Protein AF-A0A914FVU3-F1 (afdb_monomer_lite)

pLDDT: mean 94.35, std 4.33, range [63.62, 98.31]

Sequence (210 aa):
MPYANARVFIDNIYPTEESRQIIKDSYGHIIELIMVSMESMIDQISWMSEYSKKGAYSKIQNMIQNIAYPDWILDNKNITNYYAKLNGNFGDGSNYPTMLKYLNNFNAILSLNKLGRKNGIDRTEWNRAPSAVNAYYQQEMNSITIPAPMLRHPFFDPEWPLSINFGAIGAIGAHEITHAFDSLGTQWNGFGKLDTWFDEESQKSFNNMT

Foldseek 3Di:
DQLLVLLVVCCVQQVDPVSVCLLQVLVVVLLVVLLVVVLVVLVPDPQADPLLNVQLNLLSVLAAEAGAHDPLSNDPVSVCVLCVQLDDDPDPPDDPVRSVVSVVVSVVVVVVVQVVDPVDDDLNDDPDRLPDCAWAADLQSSYTHDRNNCCDPPQHDSPDDVVSNCVGVVVVSSVRNCCCVPPVNSQGTNRNDRDCSGDPSSVVSVVVVD

Secondary structure (DSSP, 8-state):
-HHHHHHHHHHHHS-SHHHHHHHHHHHHHHHHHHHHHHHHHHHH-SSS-HHHHHHHHHHHHT-EEEEES-GGGGSHHHHHHHTTT--S--STT--HHHHHHHHHHHHHHHHHHHHT-SS---TT--SS-TT-S--EEEGGGTEEEEEGGGSSTTT--TTS-HHHHIIIIIHHHHHHHHTTSSTTGGGB-TTS-B---S-HHHHHHHHTT-

Structure (mmCIF, N/CA/C/O backbone):
data_AF-A0A914FVU3-F1
#
_entry.id   AF-A0A914FVU3-F1
#
loop_
_atom_site.group_PDB
_atom_site.id
_atom_site.type_symbol
_atom_site.label_atom_id
_atom_site.label_alt_id
_atom_site.label_comp_id
_atom_site.label_asym_id
_atom_site.label_entity_id
_atom_site.label_seq_id
_atom_site.pdbx_PDB_ins_code
_atom_site.Cartn_x
_atom_site.Cartn_y
_atom_site.Cartn_z
_atom_site.occupancy
_atom_site.B_iso_or_equiv
_atom_site.auth_seq_id
_atom_site.auth_comp_id
_atom_site.auth_asym_id
_atom_site.auth_atom_id
_atom_site.pdbx_PDB_model_num
ATOM 1 N N . MET A 1 1 ? 16.474 3.216 -10.941 1.00 88.00 1 MET A N 1
ATOM 2 C CA . MET A 1 1 ? 15.279 3.486 -11.775 1.00 88.00 1 MET A CA 1
ATOM 3 C C . MET A 1 1 ? 14.198 2.450 -11.455 1.00 88.00 1 MET A C 1
ATOM 5 O O . MET A 1 1 ? 14.073 1.470 -12.180 1.00 88.00 1 MET A O 1
ATOM 9 N N . PRO A 1 2 ? 13.473 2.605 -10.334 1.00 91.19 2 PRO A N 1
ATOM 10 C CA . PRO A 1 2 ? 12.595 1.550 -9.817 1.00 91.19 2 PRO A CA 1
ATOM 11 C C . PRO A 1 2 ? 11.417 1.221 -10.747 1.00 91.19 2 PRO A C 1
ATOM 13 O O . PRO A 1 2 ? 11.171 0.050 -11.004 1.00 91.19 2 PRO A O 1
ATOM 16 N N . TYR A 1 3 ? 10.746 2.227 -11.315 1.00 94.00 3 TYR A N 1
ATOM 17 C CA . TYR A 1 3 ? 9.604 2.015 -12.212 1.00 94.00 3 TYR A CA 1
ATOM 18 C C . TYR A 1 3 ? 9.996 1.428 -13.574 1.00 94.00 3 TYR A C 1
ATOM 20 O O . TYR A 1 3 ? 9.279 0.578 -14.085 1.00 94.00 3 TYR A O 1
ATOM 28 N N . ALA A 1 4 ? 11.153 1.803 -14.135 1.00 93.25 4 ALA A N 1
ATOM 29 C CA . ALA A 1 4 ? 11.663 1.179 -15.362 1.00 93.25 4 ALA A CA 1
ATOM 30 C C . ALA A 1 4 ? 11.982 -0.312 -15.164 1.00 93.25 4 ALA A C 1
ATOM 32 O O . ALA A 1 4 ? 11.609 -1.140 -15.988 1.00 93.25 4 ALA A O 1
ATOM 33 N N . ASN A 1 5 ? 12.629 -0.663 -14.047 1.00 93.00 5 ASN A N 1
ATOM 34 C CA . ASN A 1 5 ? 12.885 -2.061 -13.695 1.00 93.00 5 ASN A CA 1
ATOM 35 C C . ASN A 1 5 ? 11.570 -2.827 -13.473 1.00 93.00 5 ASN A C 1
ATOM 37 O O . ASN A 1 5 ? 11.398 -3.909 -14.028 1.00 93.00 5 ASN A O 1
ATOM 41 N N . ALA A 1 6 ? 10.631 -2.232 -12.730 1.00 94.12 6 ALA A N 1
ATOM 42 C CA . ALA A 1 6 ? 9.313 -2.813 -12.527 1.00 94.12 6 ALA A CA 1
ATOM 43 C C . ALA A 1 6 ? 8.595 -3.057 -13.856 1.00 94.12 6 ALA A C 1
ATOM 45 O O . ALA A 1 6 ? 8.082 -4.146 -14.052 1.00 94.12 6 ALA A O 1
ATOM 46 N N . ARG A 1 7 ? 8.619 -2.108 -14.800 1.00 94.94 7 ARG A N 1
ATOM 47 C CA . ARG A 1 7 ? 8.000 -2.287 -16.118 1.00 94.94 7 ARG A CA 1
ATOM 48 C C . ARG A 1 7 ? 8.528 -3.528 -16.843 1.00 94.94 7 ARG A C 1
ATOM 50 O O . ARG A 1 7 ? 7.730 -4.348 -17.276 1.00 94.94 7 ARG A O 1
ATOM 57 N N . VAL A 1 8 ? 9.849 -3.696 -16.912 1.00 95.06 8 VAL A N 1
ATOM 58 C CA . VAL A 1 8 ? 10.465 -4.885 -17.532 1.00 95.06 8 VAL A CA 1
ATOM 59 C C . VAL A 1 8 ? 10.037 -6.168 -16.818 1.00 95.06 8 VAL A C 1
ATOM 61 O O . VAL A 1 8 ? 9.726 -7.164 -17.465 1.00 95.06 8 VAL A O 1
ATOM 64 N N . PHE A 1 9 ? 9.998 -6.144 -15.485 1.00 93.81 9 PHE A N 1
ATOM 65 C CA . PHE A 1 9 ? 9.554 -7.281 -14.688 1.00 93.81 9 PHE A CA 1
ATOM 66 C C . PHE A 1 9 ? 8.083 -7.632 -14.958 1.00 93.81 9 PHE A C 1
ATOM 68 O O . PHE A 1 9 ? 7.785 -8.788 -15.235 1.00 93.81 9 PHE A O 1
ATOM 75 N N . ILE A 1 10 ? 7.182 -6.645 -14.943 1.00 93.94 10 ILE A N 1
ATOM 76 C CA . ILE A 1 10 ? 5.749 -6.826 -15.210 1.00 93.94 10 ILE A CA 1
ATOM 77 C C . ILE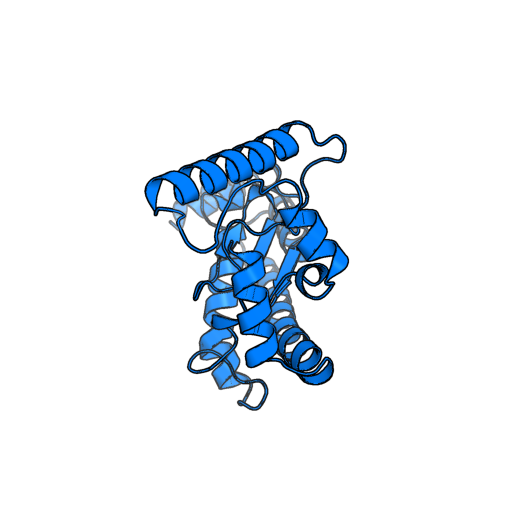 A 1 10 ? 5.501 -7.345 -16.622 1.00 93.94 10 ILE A C 1
ATOM 79 O O . ILE A 1 10 ? 4.738 -8.289 -16.776 1.00 93.94 10 ILE A O 1
ATOM 83 N N . ASP A 1 11 ? 6.165 -6.794 -17.639 1.00 94.44 11 ASP A N 1
ATOM 84 C CA . ASP A 1 11 ? 6.036 -7.289 -19.015 1.00 94.44 11 ASP A CA 1
ATOM 85 C C . ASP A 1 11 ? 6.471 -8.760 -19.142 1.00 94.44 11 ASP A C 1
ATOM 87 O O . ASP A 1 11 ? 5.952 -9.481 -19.989 1.00 94.44 11 ASP A O 1
ATOM 91 N N . ASN A 1 12 ? 7.402 -9.220 -18.299 1.00 93.88 12 ASN A N 1
ATOM 92 C CA . ASN A 1 12 ? 7.840 -10.612 -18.290 1.00 93.88 12 ASN A CA 1
ATOM 93 C C . ASN A 1 12 ? 6.841 -11.553 -17.601 1.00 93.88 12 ASN A C 1
ATOM 95 O O . ASN A 1 12 ? 6.598 -12.641 -18.116 1.00 93.88 12 ASN A O 1
ATOM 99 N N . ILE A 1 13 ? 6.288 -11.160 -16.449 1.00 91.75 13 ILE A N 1
ATOM 100 C CA . ILE A 1 13 ? 5.427 -12.046 -15.648 1.00 91.75 13 ILE A CA 1
ATOM 101 C C . ILE A 1 13 ? 3.936 -11.930 -15.992 1.00 91.75 13 ILE A C 1
ATOM 103 O O . ILE A 1 13 ? 3.205 -12.902 -15.834 1.00 91.75 13 ILE A O 1
ATOM 107 N N . TYR A 1 14 ? 3.502 -10.774 -16.498 1.00 92.75 14 TYR A N 1
ATOM 108 C CA . TYR A 1 14 ? 2.134 -10.482 -16.935 1.00 92.75 14 TYR A CA 1
ATOM 109 C C . TYR A 1 14 ? 2.170 -9.866 -18.349 1.00 92.75 14 TYR A C 1
ATOM 111 O O . TYR A 1 14 ? 1.987 -8.652 -18.524 1.00 92.75 14 TYR A O 1
ATOM 119 N N . PRO A 1 15 ? 2.475 -10.676 -19.382 1.00 93.88 15 PRO A N 1
ATOM 120 C CA . PRO A 1 15 ? 2.740 -10.179 -20.732 1.00 93.88 15 PRO A CA 1
ATOM 121 C C . PRO A 1 15 ? 1.488 -9.684 -21.467 1.00 93.88 15 PRO A C 1
ATOM 123 O O . PRO A 1 15 ? 1.607 -8.897 -22.405 1.00 93.88 15 PRO A O 1
ATOM 126 N N . THR A 1 16 ? 0.293 -10.130 -21.069 1.00 96.12 16 THR A N 1
ATOM 127 C CA . THR A 1 16 ? -0.976 -9.773 -21.722 1.00 96.12 16 THR A CA 1
ATOM 128 C C . THR A 1 16 ? -1.847 -8.920 -20.816 1.00 96.12 16 THR A C 1
ATOM 130 O O . THR A 1 16 ? -1.793 -9.053 -19.594 1.00 96.12 16 THR A O 1
ATOM 133 N N . GLU A 1 17 ? -2.707 -8.092 -21.409 1.00 95.38 17 GLU A N 1
ATOM 134 C CA . GLU A 1 17 ? -3.697 -7.319 -20.650 1.00 95.38 17 GLU A CA 1
ATOM 135 C C . GLU A 1 17 ? -4.619 -8.217 -19.816 1.00 95.38 17 GLU A C 1
ATOM 137 O O . GLU A 1 17 ? -4.932 -7.909 -18.675 1.00 95.38 17 GLU A O 1
ATOM 142 N N . GLU A 1 18 ? -4.964 -9.393 -20.338 1.00 96.94 18 GLU A N 1
ATOM 143 C CA . GLU A 1 18 ? -5.737 -10.394 -19.607 1.00 96.94 18 GLU A CA 1
ATOM 144 C C . GLU A 1 18 ? -5.009 -10.882 -18.345 1.00 96.94 18 GLU A C 1
ATOM 146 O O . GLU A 1 18 ? -5.579 -10.846 -17.259 1.00 96.94 18 GLU A O 1
ATOM 151 N N . SER A 1 19 ? -3.727 -11.262 -18.443 1.00 95.12 19 SER A N 1
ATOM 152 C CA . SER A 1 19 ? -2.948 -11.709 -17.273 1.00 95.12 19 SER A CA 1
ATOM 153 C C . SER A 1 19 ? -2.810 -10.620 -16.202 1.00 95.12 19 SER A C 1
ATOM 155 O O . SER A 1 19 ? -2.817 -10.903 -15.003 1.00 95.12 19 SER A O 1
ATOM 157 N N . ARG A 1 20 ? -2.733 -9.361 -16.643 1.00 95.88 20 ARG A N 1
ATOM 158 C CA . ARG A 1 20 ? -2.671 -8.159 -15.804 1.00 95.88 20 ARG A CA 1
ATOM 159 C C . ARG A 1 20 ? -3.987 -7.895 -15.084 1.00 95.88 20 ARG A C 1
ATOM 161 O O . ARG A 1 20 ? -3.980 -7.559 -13.902 1.00 95.88 20 ARG A O 1
ATOM 168 N N . GLN A 1 21 ? -5.101 -8.067 -15.784 1.00 96.69 21 GLN A N 1
ATOM 169 C CA . GLN A 1 21 ? -6.430 -7.917 -15.212 1.00 96.69 21 GLN A CA 1
ATOM 170 C C . GLN A 1 21 ? -6.716 -9.038 -14.205 1.00 96.69 21 GLN A C 1
ATOM 172 O O . GLN A 1 21 ? -7.075 -8.755 -13.066 1.00 96.69 21 GLN A O 1
ATOM 177 N N . ILE A 1 22 ? -6.439 -10.296 -14.572 1.00 96.88 22 ILE A N 1
ATOM 178 C CA . ILE A 1 22 ? -6.634 -11.466 -13.701 1.00 96.88 22 ILE A CA 1
ATOM 179 C C . ILE A 1 22 ? -5.896 -11.290 -12.376 1.00 96.88 22 ILE A C 1
ATOM 181 O O . ILE A 1 22 ? -6.495 -11.500 -11.323 1.00 96.88 22 ILE A O 1
ATOM 185 N N . ILE A 1 23 ? -4.617 -10.896 -12.394 1.00 96.44 23 ILE A N 1
ATOM 186 C CA . ILE A 1 23 ? -3.853 -10.774 -11.147 1.00 96.44 23 ILE A CA 1
ATOM 187 C C . ILE A 1 23 ? -4.398 -9.660 -10.244 1.00 96.44 23 ILE A C 1
ATOM 189 O O . ILE A 1 23 ? -4.484 -9.845 -9.027 1.00 96.44 23 ILE A O 1
ATOM 193 N N . LYS A 1 24 ? -4.796 -8.522 -10.828 1.00 97.00 24 LYS A N 1
ATOM 194 C CA . LYS A 1 24 ? -5.356 -7.394 -10.078 1.00 97.00 24 LYS A CA 1
ATOM 195 C C . LYS A 1 24 ? -6.717 -7.734 -9.484 1.00 97.00 24 LYS A C 1
ATOM 197 O O . LYS A 1 24 ? -6.909 -7.508 -8.293 1.00 97.00 24 LYS A O 1
ATOM 202 N N . ASP A 1 25 ? -7.607 -8.331 -10.268 1.00 97.62 25 ASP A N 1
ATOM 203 C CA . ASP A 1 25 ? -8.963 -8.670 -9.828 1.00 97.62 25 ASP A CA 1
ATOM 204 C C . ASP A 1 25 ? -8.960 -9.800 -8.804 1.00 97.62 25 ASP A C 1
ATOM 206 O O . ASP A 1 25 ? -9.632 -9.712 -7.778 1.00 97.62 25 ASP A O 1
ATOM 210 N N . SER A 1 26 ? -8.157 -10.842 -9.036 1.00 97.19 26 SER A N 1
ATOM 211 C CA . SER A 1 26 ? -8.109 -12.005 -8.145 1.00 97.19 26 SER A CA 1
ATOM 212 C C . SER A 1 26 ? -7.624 -11.618 -6.750 1.00 97.19 26 SER A C 1
ATOM 214 O O . SER A 1 26 ? -8.199 -12.046 -5.749 1.00 97.19 26 SER A O 1
ATOM 216 N N . TYR A 1 27 ? -6.585 -10.780 -6.661 1.00 97.62 27 TYR A N 1
ATOM 217 C CA . TYR A 1 27 ? -6.119 -10.292 -5.367 1.00 97.62 27 TYR A CA 1
ATOM 218 C C . TYR A 1 27 ? -7.001 -9.170 -4.801 1.00 97.62 27 TYR A C 1
ATOM 220 O O . TYR A 1 27 ? -7.231 -9.126 -3.592 1.00 97.62 27 TYR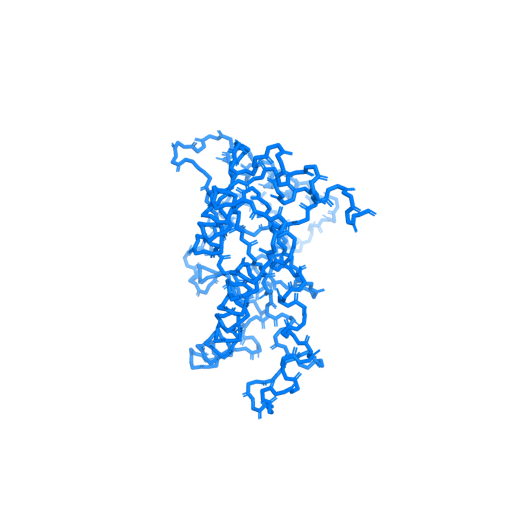 A O 1
ATOM 228 N N . GLY A 1 28 ? -7.539 -8.297 -5.656 1.00 97.69 28 GLY A N 1
ATOM 229 C CA . GLY A 1 28 ? -8.482 -7.251 -5.256 1.00 97.69 28 GLY A CA 1
ATOM 230 C C . GLY A 1 28 ? -9.709 -7.822 -4.556 1.00 97.69 28 GLY A C 1
ATOM 231 O O . GLY A 1 28 ? -10.089 -7.334 -3.495 1.00 97.69 28 GLY A O 1
ATOM 232 N N . HIS A 1 29 ? -10.244 -8.932 -5.063 1.00 97.50 29 HIS A N 1
ATOM 233 C CA . HIS A 1 29 ? -11.350 -9.637 -4.425 1.00 97.50 29 HIS A CA 1
ATOM 234 C C . HIS A 1 29 ? -10.998 -10.151 -3.017 1.00 97.50 29 HIS A C 1
ATOM 236 O O . HIS A 1 29 ? -11.801 -10.042 -2.093 1.00 97.50 29 HIS A O 1
ATOM 242 N N . ILE A 1 30 ? -9.783 -10.672 -2.813 1.00 98.12 30 ILE A N 1
ATOM 243 C CA . ILE A 1 30 ? -9.324 -11.113 -1.484 1.00 98.12 30 ILE A CA 1
ATOM 244 C C . ILE A 1 30 ? -9.249 -9.928 -0.517 1.00 98.12 30 ILE A C 1
ATOM 246 O O . ILE A 1 30 ? -9.719 -10.037 0.615 1.00 98.12 30 ILE A O 1
ATOM 250 N N . ILE A 1 31 ? -8.678 -8.800 -0.948 1.00 97.69 31 ILE A N 1
ATOM 251 C CA . ILE A 1 31 ? -8.587 -7.589 -0.122 1.00 97.69 31 ILE A CA 1
ATOM 252 C C . ILE A 1 31 ? -9.972 -7.058 0.243 1.00 97.69 31 ILE A C 1
ATOM 254 O O . ILE A 1 31 ? -10.197 -6.723 1.404 1.00 97.69 31 ILE A O 1
ATOM 258 N N . GLU A 1 32 ? -10.906 -7.026 -0.704 1.00 97.12 32 GLU A N 1
ATOM 259 C CA . GLU A 1 32 ? -12.290 -6.619 -0.455 1.00 97.12 32 GLU A CA 1
ATOM 260 C C . GLU A 1 32 ? -12.940 -7.485 0.634 1.00 97.12 32 GLU A C 1
ATOM 262 O O . GLU A 1 32 ? -13.492 -6.958 1.600 1.00 97.12 32 GLU A O 1
ATOM 267 N N . LEU A 1 33 ? -12.799 -8.811 0.546 1.00 98.00 33 LEU A N 1
ATOM 268 C CA . LEU A 1 33 ? -13.325 -9.730 1.558 1.00 98.00 33 LEU A CA 1
ATOM 269 C C . LEU A 1 33 ? -12.679 -9.522 2.938 1.00 98.00 33 LEU A C 1
ATOM 271 O O . LEU A 1 33 ? -13.371 -9.600 3.955 1.00 98.00 33 LEU A O 1
ATOM 275 N N . ILE A 1 34 ? -11.377 -9.224 2.995 1.00 98.19 34 ILE A N 1
ATOM 276 C CA . ILE A 1 34 ? -10.689 -8.899 4.255 1.00 98.19 34 ILE A CA 1
ATOM 277 C C . ILE A 1 34 ? -11.224 -7.589 4.840 1.00 98.19 34 ILE A C 1
ATOM 279 O O . ILE A 1 34 ? -11.475 -7.525 6.042 1.00 98.19 34 ILE A O 1
ATOM 283 N N . MET A 1 35 ? -11.431 -6.559 4.016 1.00 97.69 35 MET A N 1
ATOM 284 C CA . MET A 1 35 ? -11.992 -5.280 4.459 1.00 97.69 35 MET A CA 1
ATOM 285 C C . MET A 1 35 ? -13.405 -5.455 5.025 1.00 97.69 35 MET A C 1
ATOM 287 O O . MET A 1 35 ? -13.667 -4.988 6.131 1.00 97.69 35 MET A O 1
ATOM 291 N N . VAL A 1 36 ? -14.274 -6.206 4.341 1.00 97.81 36 VAL A N 1
ATOM 292 C CA . VAL A 1 36 ? -15.622 -6.542 4.836 1.00 97.81 36 VAL A CA 1
ATOM 293 C C . VAL A 1 36 ? -15.554 -7.310 6.160 1.00 97.81 36 VAL A C 1
ATOM 295 O O . VAL A 1 36 ? -16.301 -7.021 7.096 1.00 97.81 36 VAL A O 1
ATOM 298 N N . SER A 1 37 ? -14.632 -8.271 6.282 1.00 97.19 37 SER A N 1
ATOM 299 C CA . SER A 1 37 ? -14.430 -8.997 7.539 1.00 97.19 37 SER A CA 1
ATOM 300 C C . SER A 1 37 ? -13.965 -8.070 8.666 1.00 97.19 37 SER A C 1
ATOM 302 O O . SER A 1 37 ? -14.419 -8.221 9.798 1.00 97.19 37 SER A O 1
ATOM 304 N N . MET A 1 38 ? -13.082 -7.112 8.376 1.00 97.25 38 MET A N 1
ATOM 305 C CA . MET A 1 38 ? -12.597 -6.134 9.351 1.00 97.25 38 MET A CA 1
ATOM 306 C C . MET A 1 38 ? -13.729 -5.223 9.839 1.00 97.25 38 MET A C 1
ATOM 308 O O . MET A 1 38 ? -13.852 -4.999 11.041 1.00 97.25 38 MET A O 1
ATOM 312 N N . GLU A 1 39 ? -14.596 -4.753 8.938 1.00 97.50 39 GLU A N 1
ATOM 313 C CA . GLU A 1 39 ? -15.799 -3.992 9.304 1.00 97.50 39 GLU A CA 1
ATOM 314 C C . GLU A 1 39 ? -16.710 -4.803 10.239 1.00 97.50 39 GLU A C 1
ATOM 316 O O . GLU A 1 39 ? -17.102 -4.313 11.298 1.00 97.50 39 GLU A O 1
ATOM 321 N N . SER A 1 40 ? -16.952 -6.080 9.925 1.00 97.75 40 SER A N 1
ATOM 322 C CA . SER A 1 40 ? -17.753 -6.967 10.781 1.00 97.75 40 SER A CA 1
ATOM 323 C C . SER A 1 40 ? -17.115 -7.226 12.153 1.00 97.75 40 SER A C 1
ATOM 325 O O . SER A 1 40 ? -17.818 -7.404 13.150 1.00 97.75 40 SER A O 1
ATOM 327 N N . MET A 1 41 ? -15.782 -7.241 12.241 1.00 96.81 41 MET A N 1
ATOM 328 C CA . MET A 1 41 ? -15.077 -7.330 13.522 1.00 96.81 41 MET A CA 1
ATOM 329 C C . MET A 1 41 ? -15.223 -6.037 14.336 1.00 96.81 41 MET A C 1
ATOM 331 O O . MET A 1 41 ? -15.410 -6.104 15.552 1.00 96.81 41 MET A O 1
ATOM 335 N N . ILE A 1 42 ? -15.192 -4.872 13.681 1.00 97.31 42 ILE A N 1
ATOM 336 C CA . ILE A 1 42 ? -15.406 -3.565 14.323 1.00 97.31 42 ILE A CA 1
ATOM 337 C C . ILE A 1 42 ? -16.827 -3.449 14.897 1.00 97.31 42 ILE A C 1
ATOM 339 O O . ILE A 1 42 ? -17.004 -2.887 15.982 1.00 97.31 42 ILE A O 1
ATOM 343 N N . ASP A 1 43 ? -17.832 -4.035 14.243 1.00 96.88 43 ASP A N 1
ATOM 344 C CA . ASP A 1 43 ? -19.192 -4.096 14.797 1.00 96.88 43 ASP A CA 1
ATOM 345 C C . ASP A 1 43 ? -19.208 -4.792 16.170 1.00 96.88 43 ASP A C 1
ATOM 347 O O . ASP A 1 43 ? -19.864 -4.329 17.107 1.00 96.88 43 ASP A O 1
ATOM 351 N N . GLN A 1 44 ? -18.447 -5.882 16.305 1.00 96.69 44 GLN A N 1
ATOM 352 C CA . GLN A 1 44 ? -18.505 -6.806 17.443 1.00 96.69 44 GLN A CA 1
ATOM 353 C C . GLN A 1 44 ? -17.664 -6.384 18.652 1.00 96.69 44 GLN A C 1
ATOM 355 O O . GLN A 1 44 ? -17.924 -6.838 19.769 1.00 96.69 44 GLN A O 1
ATOM 360 N N . ILE A 1 45 ? -16.655 -5.530 18.471 1.00 95.38 45 ILE A N 1
ATOM 361 C CA . ILE A 1 45 ? -15.826 -5.069 19.588 1.00 95.38 45 ILE A CA 1
ATOM 362 C C . ILE A 1 45 ? -16.608 -4.116 20.501 1.00 95.38 45 ILE A C 1
ATOM 364 O O . ILE A 1 45 ? -17.266 -3.173 20.059 1.00 95.38 45 ILE A O 1
ATOM 368 N N . SER A 1 46 ? -16.521 -4.362 21.806 1.00 95.69 46 SER A N 1
ATOM 369 C CA . SER A 1 46 ? -17.236 -3.603 22.840 1.00 95.69 46 SER A CA 1
ATOM 370 C C . SER A 1 46 ? -16.442 -2.429 23.408 1.00 95.69 46 SER A C 1
ATOM 372 O O . SER A 1 46 ? -16.989 -1.623 24.152 1.00 95.69 46 SER A O 1
ATOM 374 N N . TRP A 1 47 ? -15.148 -2.349 23.096 1.00 96.19 47 TRP A N 1
ATOM 375 C CA . TRP A 1 47 ? -14.220 -1.406 23.717 1.00 96.19 47 TRP A CA 1
ATOM 376 C C . TRP A 1 47 ? -14.071 -0.083 22.951 1.00 96.19 47 TRP A C 1
ATOM 378 O O . TRP A 1 47 ? -13.499 0.863 23.491 1.00 96.19 47 TRP A O 1
ATOM 388 N N . MET A 1 48 ? -14.578 -0.014 21.714 1.00 97.25 48 MET A N 1
ATOM 389 C CA . MET A 1 48 ? -14.650 1.214 20.917 1.00 97.25 48 MET A CA 1
ATOM 390 C C . MET A 1 48 ? -16.025 1.860 21.042 1.00 97.25 48 MET A C 1
ATOM 392 O O . MET A 1 48 ? -17.046 1.181 20.907 1.00 97.25 48 MET A O 1
ATOM 396 N N . SER A 1 49 ? -16.047 3.180 21.207 1.00 97.69 49 SER A N 1
ATOM 397 C CA . SER A 1 49 ? -17.278 3.963 21.130 1.00 97.69 49 SER A CA 1
ATOM 398 C C . SER A 1 49 ? -17.860 3.970 19.709 1.00 97.69 49 SER A C 1
ATOM 400 O O . SER A 1 49 ? -17.152 3.776 18.717 1.00 97.69 49 SER A O 1
ATOM 402 N N . GLU A 1 50 ? -19.146 4.299 19.585 1.00 97.50 50 GLU A N 1
ATOM 403 C CA . GLU A 1 50 ? -19.802 4.495 18.283 1.00 97.50 50 GLU A CA 1
ATOM 404 C C . GLU A 1 50 ? -19.148 5.603 17.439 1.00 97.50 50 GLU A C 1
ATOM 406 O O . GLU A 1 50 ? -19.169 5.554 16.208 1.00 97.50 50 GLU A O 1
ATOM 411 N N . TYR A 1 51 ? -18.551 6.610 18.083 1.00 97.38 51 TYR A N 1
ATOM 412 C CA . TYR A 1 51 ? -17.807 7.663 17.394 1.00 97.38 51 TYR A CA 1
ATOM 413 C C . TYR A 1 51 ? -16.535 7.101 16.747 1.00 97.38 51 TYR A C 1
ATOM 415 O O . TYR A 1 51 ? -16.334 7.249 15.539 1.00 97.38 51 TYR A O 1
ATOM 423 N N . SER A 1 52 ? -15.728 6.378 17.523 1.00 98.12 52 SER A N 1
ATOM 424 C CA . SER A 1 52 ? -14.490 5.759 17.049 1.00 98.12 52 SER A CA 1
ATOM 425 C C . SER A 1 52 ? -14.750 4.678 15.994 1.00 98.12 52 SER A C 1
ATOM 427 O O . SER A 1 52 ? -13.995 4.578 15.023 1.00 98.12 52 SER A O 1
ATOM 429 N N . LYS A 1 53 ? -15.847 3.910 16.110 1.00 98.31 53 LYS A N 1
ATOM 430 C CA . LYS A 1 53 ? -16.267 2.934 15.085 1.00 98.31 53 LYS A CA 1
ATOM 431 C C . LYS A 1 53 ? -16.565 3.605 13.743 1.00 98.31 53 LYS A C 1
ATOM 433 O O . LYS A 1 53 ? -16.065 3.155 12.717 1.00 98.31 53 LYS A O 1
ATOM 438 N N . LYS A 1 54 ? -17.283 4.738 13.731 1.00 97.75 54 LYS A N 1
ATOM 439 C CA . LYS A 1 54 ? -17.511 5.533 12.502 1.00 97.75 54 LYS A CA 1
ATOM 440 C C . LYS A 1 54 ? -16.209 5.986 11.848 1.00 97.75 54 LYS A C 1
ATOM 442 O O . LYS A 1 54 ? -16.090 5.934 10.623 1.00 97.75 54 LYS A O 1
ATOM 447 N N . GLY A 1 55 ? -15.232 6.409 12.649 1.00 97.81 55 GLY A N 1
ATOM 448 C CA . GLY A 1 55 ? -13.900 6.746 12.150 1.00 97.81 55 GLY A CA 1
ATOM 449 C C . GLY A 1 55 ? -13.180 5.540 11.537 1.00 97.81 55 GLY A C 1
ATOM 450 O O . GLY A 1 55 ? -12.583 5.667 10.468 1.00 97.81 55 GLY A O 1
ATOM 451 N N . ALA A 1 56 ? -13.313 4.358 12.144 1.00 98.12 56 ALA A N 1
ATOM 452 C CA . ALA A 1 56 ? -12.745 3.124 11.612 1.00 98.12 56 ALA A CA 1
ATOM 453 C C . ALA A 1 56 ? -13.387 2.683 10.285 1.00 98.12 56 ALA A C 1
ATOM 455 O O . ALA A 1 56 ? -12.646 2.377 9.350 1.00 98.12 56 ALA A O 1
ATOM 456 N N . TYR A 1 57 ? -14.718 2.751 10.141 1.00 98.25 57 TYR A N 1
ATOM 457 C CA . TYR A 1 57 ? -15.385 2.511 8.848 1.00 98.25 57 TYR A CA 1
ATOM 458 C C . TYR A 1 57 ? -14.905 3.490 7.784 1.00 98.25 57 TYR A C 1
ATOM 460 O O . TYR A 1 57 ? -14.503 3.082 6.699 1.00 98.25 57 TYR A O 1
ATOM 468 N N . SER A 1 58 ? -14.862 4.787 8.113 1.00 98.06 58 SER A N 1
ATOM 469 C CA . SER A 1 58 ? -14.337 5.805 7.199 1.00 98.06 58 SER A CA 1
ATOM 470 C C . SER A 1 58 ? -12.914 5.470 6.751 1.00 98.06 58 SER A C 1
ATOM 472 O O . SER A 1 58 ? -12.568 5.651 5.584 1.00 98.06 58 SER A O 1
ATOM 474 N N . LYS A 1 59 ? -12.088 4.927 7.648 1.00 97.62 59 LYS A N 1
ATOM 475 C CA . LYS A 1 59 ? -10.728 4.512 7.322 1.00 97.62 59 LYS A CA 1
ATOM 476 C C . LYS A 1 59 ? -10.666 3.329 6.365 1.00 97.62 59 LYS A C 1
ATOM 478 O O . LYS A 1 59 ? -9.929 3.418 5.386 1.00 97.62 59 LYS A O 1
ATOM 483 N N . ILE A 1 60 ? -11.456 2.284 6.598 1.00 98.06 60 ILE A N 1
ATOM 484 C CA . ILE A 1 60 ? -11.522 1.109 5.716 1.00 98.06 60 ILE A CA 1
ATOM 485 C C . ILE A 1 60 ? -12.051 1.507 4.336 1.00 98.06 60 ILE A C 1
ATOM 487 O O . ILE A 1 60 ? -11.398 1.255 3.328 1.00 98.06 60 ILE A O 1
ATOM 491 N N . GLN A 1 61 ? -13.173 2.224 4.294 1.00 97.31 61 GLN A N 1
ATOM 492 C CA . GLN A 1 61 ? -13.860 2.600 3.054 1.00 97.31 61 GLN A CA 1
ATOM 493 C C . GLN A 1 61 ? -13.053 3.559 2.178 1.00 97.31 61 GLN A C 1
ATOM 495 O O . GLN A 1 61 ? -13.174 3.537 0.956 1.00 97.31 61 GLN A O 1
ATOM 500 N N . ASN A 1 62 ? -12.225 4.411 2.787 1.00 97.44 62 ASN A N 1
ATOM 501 C CA . ASN A 1 62 ? -11.364 5.334 2.052 1.00 97.44 62 ASN A CA 1
ATOM 502 C C . ASN A 1 62 ? -9.962 4.769 1.791 1.00 97.44 62 ASN A C 1
ATOM 504 O O . ASN A 1 62 ? -9.117 5.517 1.289 1.00 97.44 62 ASN A O 1
ATOM 508 N N . MET A 1 63 ? -9.674 3.512 2.142 1.00 98.06 63 MET A N 1
ATOM 509 C CA . MET A 1 63 ? -8.342 2.937 1.965 1.00 98.06 63 MET A CA 1
ATOM 510 C C . MET A 1 63 ? -8.017 2.752 0.479 1.00 98.06 63 MET A C 1
ATOM 512 O O . MET A 1 63 ? -8.738 2.081 -0.257 1.00 98.06 63 MET A O 1
ATOM 516 N N . ILE A 1 64 ? -6.901 3.330 0.030 1.00 97.31 64 ILE A N 1
ATOM 517 C CA . ILE A 1 64 ? -6.411 3.141 -1.339 1.00 97.31 64 ILE A CA 1
ATOM 518 C C . ILE A 1 64 ? -5.757 1.765 -1.457 1.00 97.31 64 ILE A C 1
ATOM 520 O O . ILE A 1 64 ? -4.910 1.401 -0.642 1.00 97.31 64 ILE A O 1
ATOM 524 N N . GLN A 1 65 ? -6.124 1.023 -2.499 1.00 96.25 65 GLN A N 1
ATOM 525 C CA . GLN A 1 65 ? -5.592 -0.306 -2.778 1.00 96.25 65 GLN A CA 1
ATOM 526 C C . GLN A 1 65 ? -4.631 -0.245 -3.967 1.00 96.25 65 GLN A C 1
ATOM 528 O O . GLN A 1 65 ? -5.037 -0.103 -5.119 1.00 96.25 65 GLN A O 1
ATOM 533 N N . ASN A 1 66 ? -3.336 -0.356 -3.689 1.00 96.44 66 ASN A N 1
ATOM 534 C CA . ASN A 1 66 ? -2.286 -0.380 -4.697 1.00 96.44 66 ASN A CA 1
ATOM 535 C C . ASN A 1 66 ? -1.886 -1.834 -4.985 1.00 96.44 66 ASN A C 1
ATOM 537 O O . ASN A 1 66 ? -1.052 -2.414 -4.286 1.00 96.44 66 ASN A O 1
ATOM 541 N N . ILE A 1 67 ? -2.479 -2.430 -6.019 1.00 96.25 67 ILE A N 1
ATOM 542 C CA . ILE A 1 67 ? -2.314 -3.856 -6.334 1.00 96.25 67 ILE A CA 1
ATOM 543 C C . ILE A 1 67 ? -1.385 -4.044 -7.533 1.00 96.25 67 ILE A C 1
ATOM 545 O O . ILE A 1 67 ? -1.581 -3.452 -8.596 1.00 96.25 67 ILE A O 1
ATOM 549 N N . ALA A 1 68 ? -0.395 -4.918 -7.364 1.00 95.56 68 ALA A N 1
ATOM 550 C CA . ALA A 1 68 ? 0.614 -5.339 -8.329 1.00 95.56 68 ALA A CA 1
ATOM 551 C C . ALA A 1 68 ? 1.582 -4.227 -8.779 1.00 95.56 68 ALA A C 1
ATOM 553 O O . ALA A 1 68 ? 2.789 -4.312 -8.545 1.00 95.56 68 ALA A O 1
ATOM 554 N N . TYR A 1 69 ? 1.080 -3.185 -9.436 1.00 95.38 69 TYR A N 1
ATOM 555 C CA . TYR A 1 69 ? 1.865 -2.079 -9.980 1.00 95.38 69 TYR A CA 1
ATOM 556 C C . TYR A 1 69 ? 0.955 -0.900 -10.367 1.00 95.38 69 TYR A C 1
ATOM 558 O O . TYR A 1 69 ? -0.220 -1.099 -10.696 1.00 95.38 69 TYR A O 1
ATOM 566 N N . PRO A 1 70 ? 1.493 0.333 -10.390 1.00 95.19 70 PRO A N 1
ATOM 567 C CA . PRO A 1 70 ? 0.739 1.496 -10.842 1.00 95.19 70 PRO A CA 1
ATOM 568 C C . PRO A 1 70 ? 0.587 1.503 -12.371 1.00 95.19 70 PRO A C 1
ATOM 570 O O . PRO A 1 70 ? 1.574 1.370 -13.091 1.00 95.19 70 PRO A O 1
ATOM 573 N N . ASP A 1 71 ? -0.630 1.707 -12.880 1.00 93.88 71 ASP A N 1
ATOM 574 C CA . ASP A 1 71 ? -0.949 1.543 -14.313 1.00 93.88 71 ASP A CA 1
ATOM 575 C C . ASP A 1 71 ? -0.159 2.457 -15.246 1.00 93.88 71 ASP A C 1
ATOM 577 O O . ASP A 1 71 ? 0.187 2.075 -16.364 1.00 93.88 71 ASP A O 1
ATOM 581 N N . TRP A 1 72 ? 0.206 3.652 -14.777 1.00 94.88 72 TRP A N 1
ATOM 582 C CA . TRP A 1 72 ? 0.926 4.622 -15.597 1.00 94.88 72 TRP A CA 1
ATOM 583 C C . TRP A 1 72 ? 2.285 4.107 -16.097 1.00 94.88 72 TRP A C 1
ATOM 585 O O . TRP A 1 72 ? 2.772 4.617 -17.103 1.00 94.88 72 TRP A O 1
ATOM 595 N N . ILE A 1 73 ? 2.896 3.097 -15.457 1.00 95.00 73 ILE A N 1
ATOM 596 C CA . ILE A 1 73 ? 4.185 2.536 -15.909 1.00 95.00 73 ILE A CA 1
ATOM 597 C C . ILE A 1 73 ? 4.041 1.692 -17.180 1.00 95.00 73 ILE A C 1
ATOM 599 O O . ILE A 1 73 ? 5.037 1.442 -17.863 1.00 95.00 73 ILE A O 1
ATOM 603 N N . LEU A 1 74 ? 2.823 1.237 -17.494 1.00 94.69 74 LEU A N 1
ATOM 604 C CA . LEU A 1 74 ? 2.517 0.482 -18.709 1.00 94.69 74 LEU A CA 1
ATOM 605 C C . LEU A 1 74 ? 2.414 1.391 -19.943 1.00 94.69 74 LEU A C 1
ATOM 607 O O . LEU A 1 74 ? 2.614 0.940 -21.072 1.00 94.69 74 LEU A O 1
ATOM 611 N N . ASP A 1 75 ? 2.201 2.687 -19.737 1.00 95.94 75 ASP A N 1
ATOM 612 C CA . ASP A 1 75 ? 2.206 3.672 -20.809 1.00 95.94 75 ASP A CA 1
ATOM 613 C C . ASP A 1 75 ? 3.634 4.184 -21.071 1.00 95.94 75 ASP A C 1
ATOM 615 O O . ASP A 1 75 ? 4.297 4.770 -20.208 1.00 95.94 75 ASP A O 1
ATOM 619 N N . ASN A 1 76 ? 4.113 3.967 -22.300 1.00 95.56 76 ASN A N 1
ATOM 620 C CA . ASN A 1 76 ? 5.472 4.337 -22.701 1.00 95.56 76 ASN A CA 1
ATOM 621 C C . ASN A 1 76 ? 5.716 5.849 -22.598 1.00 95.56 76 ASN A C 1
ATOM 623 O O . ASN A 1 76 ? 6.805 6.278 -22.225 1.00 95.56 76 ASN A O 1
ATOM 627 N N . LYS A 1 77 ? 4.710 6.674 -22.895 1.00 97.25 77 LYS A N 1
ATOM 628 C CA . LYS A 1 77 ? 4.837 8.130 -22.823 1.00 97.25 77 LYS A CA 1
ATOM 629 C C . LYS A 1 77 ? 4.947 8.584 -21.369 1.00 97.25 77 LYS A C 1
ATOM 631 O O . LYS A 1 77 ? 5.792 9.422 -21.065 1.00 97.25 77 LYS A O 1
ATOM 636 N N . ASN A 1 78 ? 4.155 8.020 -20.465 1.00 96.69 78 ASN A N 1
ATOM 637 C CA . ASN A 1 78 ? 4.177 8.345 -19.043 1.00 96.69 78 ASN A CA 1
ATOM 638 C C . ASN A 1 78 ? 5.504 7.948 -18.397 1.00 96.69 78 ASN A C 1
ATOM 640 O O . ASN A 1 78 ? 6.108 8.773 -17.710 1.00 96.69 78 ASN A O 1
ATOM 644 N N . ILE A 1 79 ? 6.009 6.737 -18.657 1.00 94.81 79 ILE A N 1
ATOM 645 C CA . ILE A 1 79 ? 7.295 6.311 -18.094 1.00 94.81 79 ILE A CA 1
ATOM 646 C C . ILE A 1 79 ? 8.472 7.107 -18.675 1.00 94.81 79 ILE A C 1
ATOM 648 O O . ILE A 1 79 ? 9.354 7.523 -17.922 1.00 94.81 79 ILE A O 1
ATOM 652 N N . THR A 1 80 ? 8.464 7.421 -19.976 1.00 94.88 80 THR A N 1
ATOM 653 C CA . THR A 1 80 ? 9.463 8.317 -20.579 1.00 94.88 80 THR A CA 1
ATOM 654 C C . THR A 1 80 ? 9.400 9.714 -19.963 1.00 94.88 80 THR A C 1
ATOM 656 O O . THR A 1 80 ? 10.437 10.266 -19.597 1.00 94.88 80 THR A O 1
ATOM 659 N N . ASN A 1 81 ? 8.201 10.271 -19.776 1.00 95.56 81 ASN A N 1
ATOM 660 C CA . ASN A 1 81 ? 8.017 11.581 -19.151 1.00 95.56 81 ASN A CA 1
ATOM 661 C C . ASN A 1 81 ? 8.492 11.600 -17.694 1.00 95.56 81 ASN A C 1
ATOM 663 O O . ASN A 1 81 ? 9.138 12.563 -17.280 1.00 95.56 81 ASN A O 1
ATOM 667 N N . TYR A 1 82 ? 8.229 10.536 -16.931 1.00 94.50 82 TYR A N 1
ATOM 668 C CA . TYR A 1 82 ? 8.699 10.400 -15.552 1.00 94.50 82 TYR A CA 1
ATOM 669 C C . TYR A 1 82 ? 10.229 10.516 -15.465 1.00 94.50 82 TYR A C 1
ATOM 671 O O . TYR A 1 82 ? 10.757 11.207 -14.594 1.00 94.50 82 TYR A O 1
ATOM 679 N N . TYR A 1 83 ? 10.948 9.897 -16.406 1.00 94.94 83 TYR A N 1
ATOM 680 C CA . TYR A 1 83 ? 12.410 9.936 -16.474 1.00 94.94 83 TYR A CA 1
ATOM 681 C C . TYR A 1 83 ? 12.977 11.094 -17.315 1.00 94.94 83 TYR A C 1
ATOM 683 O O . TYR A 1 83 ? 14.192 11.204 -17.437 1.00 94.94 83 TYR A O 1
ATOM 691 N N . ALA A 1 84 ? 12.157 12.016 -17.833 1.00 94.00 84 ALA A N 1
ATOM 692 C CA . ALA A 1 84 ? 12.612 13.071 -18.751 1.00 94.00 84 ALA A CA 1
ATOM 693 C C . ALA A 1 84 ? 13.615 14.068 -18.139 1.00 94.00 84 ALA A C 1
ATOM 695 O O . ALA A 1 84 ? 14.321 14.766 -18.862 1.00 94.00 84 ALA A O 1
ATOM 696 N N . LYS A 1 85 ? 13.671 14.171 -16.804 1.00 93.56 85 LYS A N 1
ATOM 697 C CA . LYS A 1 85 ? 14.653 15.003 -16.081 1.00 93.56 85 LYS A CA 1
ATOM 698 C C . LYS A 1 85 ? 15.912 14.237 -15.668 1.00 93.56 85 LYS A C 1
ATOM 700 O O . LYS A 1 85 ? 16.810 14.835 -15.074 1.00 93.56 85 LYS A O 1
ATOM 705 N N . LEU A 1 86 ? 15.989 12.936 -15.949 1.00 93.81 86 LEU A N 1
ATOM 706 C CA . LEU A 1 86 ? 17.174 12.125 -15.693 1.00 93.81 86 LEU A CA 1
ATOM 707 C C . LEU A 1 86 ? 18.230 12.419 -16.767 1.00 93.81 86 LEU A C 1
ATOM 709 O O . LEU A 1 86 ? 18.364 11.708 -17.757 1.00 93.81 86 LEU A O 1
ATOM 713 N N . ASN A 1 87 ? 18.977 13.500 -16.559 1.00 85.00 87 ASN A N 1
ATOM 714 C CA . ASN A 1 87 ? 20.008 13.957 -17.483 1.00 85.00 87 ASN A CA 1
ATOM 715 C C . ASN A 1 87 ? 21.366 13.365 -17.088 1.00 85.00 87 ASN A C 1
ATOM 717 O O . ASN A 1 87 ? 21.934 13.742 -16.061 1.00 85.00 87 ASN A O 1
ATOM 721 N N . GLY A 1 88 ? 21.897 12.455 -17.904 1.00 85.50 88 GLY A N 1
ATOM 722 C CA . GLY A 1 88 ? 23.197 11.832 -17.670 1.00 85.50 88 GLY A CA 1
ATOM 723 C C . GLY A 1 88 ? 23.573 10.816 -18.744 1.00 85.50 88 GLY A C 1
ATOM 724 O O . GLY A 1 88 ? 22.703 10.285 -19.429 1.00 85.50 88 GLY A O 1
ATOM 725 N N . ASN A 1 89 ? 24.871 10.537 -18.886 1.00 84.88 89 ASN A N 1
ATOM 726 C CA . ASN A 1 89 ? 25.337 9.407 -19.688 1.00 84.88 89 ASN A CA 1
ATOM 727 C C . ASN A 1 89 ? 25.297 8.129 -18.834 1.00 84.88 89 ASN A C 1
ATOM 729 O O . ASN A 1 89 ? 25.995 8.055 -17.822 1.00 84.88 89 ASN A O 1
ATOM 733 N N . PHE A 1 90 ? 24.490 7.154 -19.255 1.00 87.75 90 PHE A N 1
ATOM 734 C CA . PHE A 1 90 ? 24.392 5.810 -18.664 1.00 87.75 90 PHE A CA 1
ATOM 735 C C . PHE A 1 90 ? 24.931 4.715 -19.600 1.00 87.75 90 PHE A C 1
ATOM 737 O O . PHE A 1 90 ? 24.771 3.532 -19.315 1.00 87.75 90 PHE A O 1
ATOM 744 N N . GLY A 1 91 ? 25.516 5.103 -20.736 1.00 84.56 91 GLY A N 1
ATOM 745 C CA . GLY A 1 91 ? 26.119 4.196 -21.706 1.00 84.56 91 GLY A CA 1
ATOM 746 C C . GLY A 1 91 ? 27.620 4.012 -21.494 1.00 84.56 91 GLY A C 1
ATOM 747 O O . GLY A 1 91 ? 28.178 4.351 -20.440 1.00 84.56 91 GLY A O 1
ATOM 748 N N . ASP A 1 92 ? 28.271 3.493 -22.532 1.00 81.88 92 ASP A N 1
ATOM 749 C CA . ASP A 1 92 ? 29.694 3.166 -22.527 1.00 81.88 92 ASP A CA 1
ATOM 750 C C . ASP A 1 92 ? 30.562 4.381 -22.163 1.00 81.88 92 ASP A C 1
ATOM 752 O O . ASP A 1 92 ? 30.346 5.508 -22.617 1.00 81.88 92 ASP A O 1
ATOM 756 N N . GLY A 1 93 ? 31.543 4.153 -21.285 1.00 81.38 93 GLY A N 1
ATOM 757 C CA . GLY A 1 93 ? 32.433 5.194 -20.760 1.00 81.38 93 GLY A CA 1
ATOM 758 C C . GLY A 1 93 ? 31.904 5.956 -19.538 1.00 81.38 93 GLY A C 1
ATOM 759 O O . GLY A 1 93 ? 32.644 6.754 -18.960 1.00 81.38 93 GLY A O 1
ATOM 760 N N . SER A 1 94 ? 30.667 5.709 -19.090 1.00 87.31 94 SER A N 1
ATOM 761 C CA . SER A 1 94 ? 30.197 6.195 -17.787 1.00 87.31 94 SER A CA 1
ATOM 762 C C . SER A 1 94 ? 30.770 5.348 -16.643 1.00 87.31 94 SER A C 1
ATOM 764 O O . SER A 1 94 ? 30.864 4.125 -16.732 1.00 87.31 94 SER A O 1
ATOM 766 N N . ASN A 1 95 ? 31.184 5.995 -15.550 1.00 91.06 95 ASN A N 1
ATOM 767 C CA . ASN A 1 95 ? 31.619 5.299 -14.340 1.00 91.06 95 ASN A CA 1
ATOM 768 C C . ASN A 1 95 ? 30.526 5.339 -13.265 1.00 91.06 95 ASN A C 1
ATOM 770 O O . ASN A 1 95 ? 29.657 6.216 -13.252 1.00 91.06 95 ASN A O 1
ATOM 774 N N . TYR A 1 96 ? 30.582 4.375 -12.348 1.00 91.56 96 TYR A N 1
ATOM 775 C CA . TYR A 1 96 ? 29.564 4.200 -11.316 1.00 91.56 96 TYR A CA 1
ATOM 776 C C . TYR A 1 96 ? 29.335 5.451 -10.437 1.00 91.56 96 TYR A C 1
ATOM 778 O O . TYR A 1 96 ? 28.177 5.853 -10.294 1.00 91.56 96 TYR A O 1
ATOM 786 N N . PRO A 1 97 ? 30.375 6.147 -9.927 1.00 94.12 97 PRO A N 1
ATOM 787 C CA . PRO A 1 97 ? 30.185 7.394 -9.179 1.00 94.12 97 PRO A CA 1
ATOM 788 C C . PRO A 1 97 ? 29.435 8.487 -9.955 1.00 94.12 97 PRO A C 1
ATOM 790 O O . PRO A 1 97 ? 28.556 9.154 -9.404 1.00 94.12 97 PRO A O 1
ATOM 793 N N . THR A 1 98 ? 29.744 8.664 -11.241 1.00 91.88 98 THR A N 1
ATOM 794 C CA . THR A 1 98 ? 29.071 9.651 -12.092 1.00 91.88 98 THR A CA 1
ATOM 795 C C . THR A 1 98 ? 27.601 9.285 -12.315 1.00 91.88 98 THR A C 1
ATOM 797 O O . THR A 1 98 ? 26.738 10.156 -12.194 1.00 91.88 98 THR A O 1
ATOM 800 N N . MET A 1 99 ? 27.286 8.006 -12.544 1.00 93.44 99 MET A N 1
ATOM 801 C CA . MET A 1 99 ? 25.895 7.543 -12.647 1.00 93.44 99 MET A CA 1
ATOM 802 C C . MET A 1 99 ? 25.107 7.793 -11.354 1.00 93.44 99 MET A C 1
ATOM 804 O O . MET A 1 99 ? 23.976 8.282 -11.404 1.00 93.44 99 MET A O 1
ATOM 808 N N . LEU A 1 100 ? 25.709 7.532 -10.187 1.00 93.12 100 LEU A N 1
ATOM 809 C CA . LEU A 1 100 ? 25.086 7.821 -8.892 1.00 93.12 100 LEU A CA 1
ATOM 810 C C . LEU A 1 100 ? 24.787 9.311 -8.715 1.00 93.12 100 LEU A C 1
ATOM 812 O O . LEU A 1 100 ? 23.718 9.665 -8.221 1.00 93.12 100 LEU A O 1
ATOM 816 N N . LYS A 1 101 ? 25.686 10.198 -9.159 1.00 93.88 101 LYS A N 1
ATOM 817 C CA . LYS A 1 101 ? 25.450 11.647 -9.119 1.00 93.88 101 LYS A CA 1
ATOM 818 C C . LYS A 1 101 ? 24.211 12.044 -9.929 1.00 93.88 101 LYS A C 1
ATOM 820 O O . LYS A 1 101 ? 23.407 12.839 -9.442 1.00 93.88 101 LYS A O 1
ATOM 825 N N . TYR A 1 102 ? 24.036 11.494 -11.132 1.00 94.50 102 TYR A N 1
ATOM 826 C CA . TYR A 1 102 ? 22.853 11.766 -11.958 1.00 94.50 102 TYR A CA 1
ATOM 827 C C . TYR A 1 102 ? 21.566 11.264 -11.299 1.00 94.50 102 TYR A C 1
ATOM 829 O O . TYR A 1 102 ? 20.582 12.001 -11.239 1.00 94.50 102 TYR A O 1
ATOM 837 N N . LEU A 1 103 ? 21.591 10.050 -10.743 1.00 94.38 103 LEU A N 1
ATOM 838 C CA . LEU A 1 103 ? 20.449 9.475 -10.028 1.00 94.38 103 LEU A CA 1
ATOM 839 C C . LEU A 1 103 ? 20.083 10.288 -8.781 1.00 94.38 103 LEU A C 1
ATOM 841 O O . LEU A 1 103 ? 18.906 10.560 -8.558 1.00 94.38 103 LEU A O 1
ATOM 845 N N . ASN A 1 104 ? 21.070 10.727 -7.999 1.00 94.81 104 ASN A N 1
ATOM 846 C CA . ASN A 1 104 ? 20.839 11.548 -6.811 1.00 94.81 104 ASN A CA 1
ATOM 847 C C . ASN A 1 104 ? 20.222 12.902 -7.168 1.00 94.81 104 ASN A C 1
ATOM 849 O O . ASN A 1 104 ? 19.275 13.330 -6.513 1.00 94.81 104 ASN A O 1
ATOM 853 N N . ASN A 1 105 ? 20.711 13.555 -8.226 1.00 95.19 105 ASN A N 1
ATOM 854 C CA . ASN A 1 105 ? 20.145 14.821 -8.691 1.00 95.19 105 ASN A CA 1
ATOM 855 C C . ASN A 1 105 ? 18.698 14.641 -9.181 1.00 95.19 105 ASN A C 1
ATOM 857 O O . ASN A 1 105 ? 17.806 15.394 -8.800 1.00 95.19 105 ASN A O 1
ATOM 861 N N . PHE A 1 106 ? 18.435 13.585 -9.954 1.00 95.75 106 PHE A N 1
ATOM 862 C CA . PHE A 1 106 ? 17.082 13.244 -10.386 1.00 95.75 106 PHE A CA 1
ATOM 863 C C . PHE A 1 106 ? 16.136 12.997 -9.201 1.00 95.75 106 PHE A C 1
ATOM 865 O O . PHE A 1 106 ? 15.052 13.578 -9.152 1.00 95.75 106 PHE A O 1
ATOM 872 N N . ASN A 1 107 ? 16.557 12.208 -8.209 1.00 93.62 107 ASN A N 1
ATOM 873 C CA . ASN A 1 107 ? 15.761 11.956 -7.006 1.00 93.62 107 ASN A CA 1
ATOM 874 C C . ASN A 1 107 ? 15.511 13.243 -6.202 1.00 93.62 107 ASN A C 1
ATOM 876 O O . ASN A 1 107 ? 14.406 13.443 -5.704 1.00 93.62 107 ASN A O 1
ATOM 880 N N . ALA A 1 108 ? 16.498 14.141 -6.117 1.00 94.50 108 ALA A N 1
ATOM 881 C CA . ALA A 1 108 ? 16.326 15.442 -5.476 1.00 94.50 108 ALA A CA 1
ATOM 882 C C . ALA A 1 108 ? 15.274 16.296 -6.201 1.00 94.50 108 ALA A C 1
ATOM 884 O O . ALA A 1 108 ? 14.396 16.860 -5.551 1.00 94.50 108 ALA A O 1
ATOM 885 N N . ILE A 1 109 ? 15.301 16.337 -7.538 1.00 93.88 109 ILE A N 1
ATOM 886 C CA . ILE A 1 109 ? 14.287 17.031 -8.349 1.00 93.88 109 ILE A CA 1
ATOM 887 C C . ILE A 1 109 ? 12.890 16.460 -8.076 1.00 93.88 109 ILE A C 1
ATOM 889 O O . ILE A 1 109 ? 11.950 17.226 -7.868 1.00 93.88 109 ILE A O 1
ATOM 893 N N . LEU A 1 110 ? 12.739 15.132 -8.040 1.00 91.88 110 LEU A N 1
ATOM 894 C CA . LEU A 1 110 ? 11.453 14.497 -7.740 1.00 91.88 110 LEU A CA 1
ATOM 895 C C . LEU A 1 110 ? 10.933 14.877 -6.347 1.00 91.88 110 LEU A C 1
ATOM 897 O O . LEU A 1 110 ? 9.764 15.243 -6.219 1.00 91.88 110 LEU A O 1
ATOM 901 N N . SER A 1 111 ? 11.788 14.845 -5.323 1.00 91.00 111 SER A N 1
ATOM 902 C CA . SER A 1 111 ? 11.420 15.241 -3.958 1.00 91.00 111 SER A CA 1
ATOM 903 C C . SER A 1 111 ? 11.038 16.721 -3.863 1.00 91.00 111 SER A C 1
ATOM 905 O O . SER A 1 111 ? 10.028 17.055 -3.250 1.00 91.00 111 SER A O 1
ATOM 907 N N . LEU A 1 112 ? 11.785 17.614 -4.520 1.00 92.44 112 LEU A N 1
ATOM 908 C CA . LEU A 1 112 ? 11.471 19.046 -4.557 1.00 92.44 112 LEU A CA 1
ATOM 909 C C . LEU A 1 112 ? 10.149 19.326 -5.285 1.00 92.44 112 LEU A C 1
ATOM 911 O O . LEU A 1 112 ? 9.358 20.150 -4.831 1.00 92.44 112 LEU A O 1
ATOM 915 N N . ASN A 1 113 ? 9.860 18.601 -6.368 1.00 90.81 113 ASN A N 1
ATOM 916 C CA . ASN A 1 113 ? 8.591 18.730 -7.084 1.00 90.81 113 ASN A CA 1
ATOM 917 C C . ASN A 1 113 ? 7.388 18.355 -6.209 1.00 90.81 113 ASN A C 1
ATOM 919 O O . ASN A 1 113 ? 6.323 18.945 -6.380 1.00 90.81 113 ASN A O 1
ATOM 923 N N . LYS A 1 114 ? 7.540 17.413 -5.265 1.00 89.12 114 LYS A N 1
ATOM 924 C CA . LYS A 1 114 ? 6.477 17.067 -4.305 1.00 89.12 114 LYS A CA 1
ATOM 925 C C . LYS A 1 114 ? 6.138 18.237 -3.380 1.00 89.12 114 LYS A C 1
ATOM 927 O O . LYS A 1 114 ? 4.960 18.482 -3.148 1.00 89.12 114 LYS A O 1
ATOM 932 N N . LEU A 1 115 ? 7.140 18.998 -2.929 1.00 88.25 115 LEU A N 1
ATOM 933 C CA . LEU A 1 115 ? 6.935 20.186 -2.084 1.00 88.25 115 LEU A CA 1
ATOM 934 C C . LEU A 1 115 ? 6.162 21.300 -2.808 1.00 88.25 115 LEU A C 1
ATOM 936 O O . LEU A 1 115 ? 5.426 22.051 -2.178 1.00 88.25 115 LEU A O 1
ATOM 940 N N . GLY A 1 116 ? 6.319 21.409 -4.130 1.00 86.31 116 GLY A N 1
ATOM 941 C CA . GLY A 1 116 ? 5.655 22.427 -4.951 1.00 86.31 116 GLY A CA 1
ATOM 942 C C . GLY A 1 116 ? 4.230 22.082 -5.402 1.00 86.31 116 GLY A C 1
ATOM 943 O O . GLY A 1 116 ? 3.638 22.848 -6.168 1.00 86.31 116 GLY A O 1
ATOM 944 N N . ARG A 1 117 ? 3.670 20.933 -4.998 1.00 88.00 117 ARG A N 1
ATOM 945 C CA . ARG A 1 117 ? 2.344 20.490 -5.455 1.00 88.00 117 ARG A CA 1
ATOM 946 C C . ARG A 1 117 ? 1.230 21.338 -4.856 1.00 88.00 117 ARG A C 1
ATOM 948 O O . ARG A 1 117 ? 1.101 21.455 -3.645 1.00 88.00 117 ARG A O 1
ATOM 955 N N . LYS A 1 118 ? 0.368 21.868 -5.726 1.00 85.06 118 LYS A N 1
ATOM 956 C CA . LYS A 1 118 ? -0.806 22.662 -5.325 1.00 85.06 118 LYS A CA 1
ATOM 957 C C . LYS A 1 118 ? -2.051 21.821 -5.038 1.00 85.06 118 LYS A C 1
ATOM 959 O O . LYS A 1 118 ? -2.919 22.265 -4.300 1.00 85.06 118 LYS A O 1
ATOM 964 N N . ASN A 1 119 ? -2.124 20.612 -5.592 1.00 81.81 119 ASN A N 1
ATOM 965 C CA . ASN A 1 119 ? -3.328 19.773 -5.560 1.00 81.81 119 ASN A CA 1
ATOM 966 C C . ASN A 1 119 ? -3.334 18.773 -4.389 1.00 81.81 119 ASN A C 1
ATOM 968 O O . ASN A 1 119 ? -4.072 17.794 -4.418 1.00 81.81 119 ASN A O 1
ATOM 972 N N . GLY A 1 120 ? -2.502 19.006 -3.370 1.00 82.62 120 GLY A N 1
ATOM 973 C CA . GLY A 1 120 ? -2.337 18.093 -2.244 1.00 82.62 120 GLY A CA 1
ATOM 974 C C . GLY A 1 120 ? -1.480 16.869 -2.571 1.00 82.62 120 GLY A C 1
ATOM 975 O O . GLY A 1 120 ? -0.700 16.853 -3.529 1.00 82.62 120 GLY A O 1
ATOM 976 N N . ILE A 1 121 ? -1.597 15.866 -1.707 1.00 86.38 121 ILE A N 1
ATOM 977 C CA . ILE A 1 121 ? -0.845 14.617 -1.777 1.00 86.38 121 ILE A CA 1
ATOM 978 C C . ILE A 1 121 ? -1.582 13.637 -2.696 1.00 86.38 121 ILE A C 1
ATOM 980 O O . ILE A 1 121 ? -2.801 13.501 -2.616 1.00 86.38 121 ILE A O 1
ATOM 984 N N . ASP A 1 122 ? -0.832 12.944 -3.550 1.00 90.44 122 ASP A N 1
ATOM 985 C CA . ASP A 1 122 ? -1.352 11.829 -4.337 1.00 90.44 122 ASP A CA 1
ATOM 986 C C . ASP A 1 122 ? -1.246 10.544 -3.507 1.00 90.44 122 ASP A C 1
ATOM 988 O O . ASP A 1 122 ? -0.154 10.024 -3.280 1.00 90.44 122 ASP A O 1
ATOM 992 N N . ARG A 1 123 ? -2.400 10.061 -3.039 1.00 92.06 123 ARG A N 1
ATOM 993 C CA . ARG A 1 123 ? -2.525 8.880 -2.171 1.00 92.06 123 ARG A CA 1
ATOM 994 C C . ARG A 1 123 ? -2.295 7.557 -2.909 1.00 92.06 123 ARG A C 1
ATOM 996 O O . ARG A 1 123 ? -2.247 6.511 -2.273 1.00 92.06 123 ARG A O 1
ATOM 1003 N N . THR A 1 124 ? -2.148 7.599 -4.234 1.00 92.25 124 THR A N 1
ATOM 1004 C CA . THR A 1 124 ? -1.805 6.435 -5.064 1.00 92.25 124 THR A CA 1
ATOM 1005 C C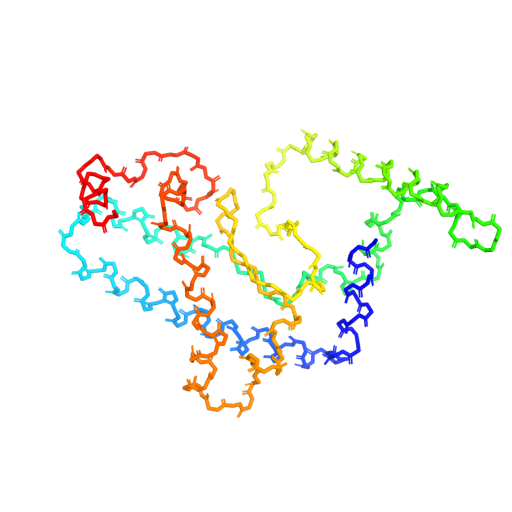 . THR A 1 124 ? -0.296 6.278 -5.254 1.00 92.25 124 THR A C 1
ATOM 1007 O O . THR A 1 124 ? 0.150 5.348 -5.924 1.00 92.25 124 THR A O 1
ATOM 1010 N N . GLU A 1 125 ? 0.521 7.167 -4.675 1.00 90.69 125 GLU A N 1
ATOM 1011 C CA . GLU A 1 125 ? 1.976 7.072 -4.763 1.00 90.69 125 GLU A CA 1
ATOM 1012 C C . GLU A 1 125 ? 2.571 6.000 -3.860 1.00 90.69 125 GLU A C 1
ATOM 1014 O O . GLU A 1 125 ? 2.215 5.860 -2.696 1.00 90.69 125 GLU A O 1
ATOM 1019 N N . TRP A 1 126 ? 3.576 5.309 -4.394 1.00 91.38 126 TRP A N 1
ATOM 1020 C CA . TRP A 1 126 ? 4.258 4.216 -3.716 1.00 91.38 126 TRP A CA 1
ATOM 1021 C C . TRP A 1 126 ? 5.523 4.741 -3.032 1.00 91.38 126 TRP A C 1
ATOM 1023 O O . TRP A 1 126 ? 6.302 5.491 -3.635 1.00 91.38 126 TRP A O 1
ATOM 1033 N N . ASN A 1 127 ? 5.774 4.318 -1.791 1.00 85.00 127 ASN A N 1
ATOM 1034 C CA . ASN A 1 127 ? 7.021 4.637 -1.081 1.00 85.00 127 ASN A CA 1
ATOM 1035 C C . ASN A 1 127 ? 8.181 3.678 -1.417 1.00 85.00 127 ASN A C 1
ATOM 1037 O O . ASN A 1 127 ? 9.339 3.971 -1.109 1.00 85.00 127 ASN A O 1
ATOM 1041 N N . ARG A 1 128 ? 7.890 2.545 -2.069 1.00 85.75 128 ARG A N 1
ATOM 1042 C CA . ARG A 1 128 ? 8.857 1.515 -2.470 1.00 85.75 128 ARG A CA 1
ATOM 1043 C C . ARG A 1 128 ? 8.698 1.151 -3.941 1.00 85.75 128 ARG A C 1
ATOM 1045 O O . ARG A 1 128 ? 7.669 1.385 -4.566 1.00 85.75 128 ARG A O 1
ATOM 1052 N N . ALA A 1 129 ? 9.751 0.560 -4.501 1.00 84.81 129 ALA A N 1
ATOM 1053 C CA . ALA A 1 129 ? 9.735 0.083 -5.878 1.00 84.81 129 ALA A CA 1
ATOM 1054 C C . ALA A 1 129 ? 8.667 -1.014 -6.070 1.00 84.81 129 ALA A C 1
ATOM 1056 O O . ALA A 1 129 ? 8.602 -1.917 -5.234 1.00 84.81 129 ALA A O 1
ATOM 1057 N N . PRO A 1 130 ? 7.914 -1.025 -7.189 1.00 86.88 130 PRO A N 1
ATOM 1058 C CA . PRO A 1 130 ? 6.945 -2.093 -7.452 1.00 86.88 130 PRO A CA 1
ATOM 1059 C C . PRO A 1 130 ? 7.560 -3.483 -7.668 1.00 86.88 130 PRO A C 1
ATOM 1061 O O . PRO A 1 130 ? 6.845 -4.476 -7.699 1.00 86.88 130 PRO A O 1
ATOM 1064 N N . SER A 1 131 ? 8.884 -3.571 -7.814 1.00 84.31 131 SER A N 1
ATOM 1065 C CA . SER A 1 131 ? 9.626 -4.833 -7.881 1.00 84.31 131 SER A CA 1
ATOM 1066 C C . SER A 1 131 ? 10.132 -5.332 -6.519 1.00 84.31 131 SER A C 1
ATOM 1068 O O . SER A 1 131 ? 10.882 -6.305 -6.464 1.00 84.31 131 SER A O 1
ATOM 1070 N N . ALA A 1 132 ? 9.729 -4.709 -5.407 1.00 86.06 132 ALA A N 1
ATOM 1071 C CA . ALA A 1 132 ? 10.046 -5.204 -4.072 1.00 86.06 132 ALA A CA 1
ATOM 1072 C C . ALA A 1 132 ? 9.203 -6.441 -3.708 1.00 86.06 132 ALA A C 1
ATOM 1074 O O . ALA A 1 132 ? 7.990 -6.446 -3.897 1.00 86.06 132 ALA A O 1
ATOM 1075 N N . VAL A 1 133 ? 9.836 -7.461 -3.121 1.00 88.12 133 VAL A N 1
ATOM 1076 C CA . VAL A 1 133 ? 9.141 -8.572 -2.444 1.00 88.12 133 VAL A CA 1
ATOM 1077 C C . VAL A 1 133 ? 8.818 -8.114 -1.023 1.00 88.12 133 VAL A C 1
ATOM 1079 O O . VAL A 1 133 ? 9.596 -8.331 -0.096 1.00 88.12 133 VAL A O 1
ATOM 1082 N N . ASN A 1 134 ? 7.746 -7.342 -0.882 1.00 91.25 134 ASN A N 1
ATOM 1083 C CA . ASN A 1 134 ? 7.270 -6.840 0.402 1.00 91.25 134 ASN A CA 1
ATOM 1084 C C . ASN A 1 134 ? 5.802 -6.418 0.293 1.00 91.25 134 ASN A C 1
ATOM 1086 O O . ASN A 1 134 ? 5.350 -6.152 -0.810 1.00 91.25 134 ASN A O 1
ATOM 1090 N N . ALA A 1 135 ? 5.105 -6.282 1.410 1.00 94.81 135 ALA A N 1
ATOM 1091 C CA . ALA A 1 135 ? 3.804 -5.635 1.531 1.00 94.81 135 ALA A CA 1
ATOM 1092 C C . ALA A 1 135 ? 3.949 -4.455 2.501 1.00 94.81 135 ALA A C 1
ATOM 1094 O O . ALA A 1 135 ? 4.890 -4.434 3.295 1.00 94.81 135 ALA A O 1
ATOM 1095 N N . TYR A 1 136 ? 3.126 -3.417 2.367 1.00 96.06 136 TYR A N 1
ATOM 1096 C CA . TYR A 1 136 ? 3.175 -2.306 3.318 1.00 96.06 136 TYR A CA 1
ATOM 1097 C C . TYR A 1 136 ? 1.896 -1.471 3.331 1.00 96.06 136 TYR A C 1
ATOM 1099 O O . TYR A 1 136 ? 1.264 -1.233 2.296 1.00 96.06 136 TYR A O 1
ATOM 1107 N N . TYR A 1 137 ? 1.597 -0.928 4.503 1.00 97.38 137 TYR A N 1
ATOM 1108 C CA . TYR A 1 137 ? 0.645 0.154 4.711 1.00 97.38 137 TYR A CA 1
ATOM 1109 C C . TYR A 1 137 ? 1.345 1.519 4.846 1.00 97.38 137 TYR A C 1
ATOM 1111 O O . TYR A 1 137 ? 2.441 1.626 5.399 1.00 97.38 137 TYR A O 1
ATOM 1119 N N . GLN A 1 138 ? 0.713 2.577 4.331 1.00 96.50 138 GLN A N 1
ATOM 1120 C CA . GLN A 1 138 ? 1.149 3.971 4.485 1.00 96.50 138 GLN A CA 1
ATOM 1121 C C . GLN A 1 138 ? 0.063 4.783 5.187 1.00 96.50 138 GLN A C 1
ATOM 1123 O O . GLN A 1 138 ? -1.009 5.015 4.619 1.00 96.50 138 GLN A O 1
ATOM 1128 N N . GLN A 1 139 ? 0.346 5.249 6.405 1.00 96.12 139 GLN A N 1
ATOM 1129 C CA . GLN A 1 139 ? -0.616 5.972 7.234 1.00 96.12 139 GLN A CA 1
ATOM 1130 C C . GLN A 1 139 ? -1.038 7.298 6.589 1.00 96.12 139 GLN A C 1
ATOM 1132 O O . GLN A 1 139 ? -2.229 7.595 6.510 1.00 96.12 139 GLN A O 1
ATOM 1137 N N . GLU A 1 140 ? -0.075 8.064 6.074 1.00 93.75 140 GLU A N 1
ATOM 1138 C CA . GLU A 1 140 ? -0.276 9.384 5.467 1.00 93.75 140 GLU A CA 1
ATOM 1139 C C . GLU A 1 140 ? -1.049 9.339 4.143 1.00 93.75 140 GLU A C 1
ATOM 1141 O O . GLU A 1 140 ? -1.590 10.348 3.694 1.00 93.75 140 GLU A O 1
ATOM 1146 N N . MET A 1 141 ? -1.126 8.159 3.526 1.00 95.75 141 MET A N 1
ATOM 1147 C CA . MET A 1 141 ? -1.907 7.921 2.314 1.00 95.75 141 MET A CA 1
ATOM 1148 C C . MET A 1 141 ? -3.207 7.172 2.604 1.00 95.75 141 MET A C 1
ATOM 1150 O O . MET A 1 141 ? -4.065 7.103 1.723 1.00 95.75 141 MET A O 1
ATOM 1154 N N . ASN A 1 142 ? -3.366 6.612 3.811 1.00 97.50 142 ASN A N 1
ATOM 1155 C CA . ASN A 1 142 ? -4.321 5.544 4.105 1.00 97.50 142 ASN A CA 1
ATOM 1156 C C . ASN A 1 142 ? -4.396 4.567 2.918 1.00 97.50 142 ASN A C 1
ATOM 1158 O O . ASN A 1 142 ? -5.398 4.513 2.202 1.00 97.50 142 ASN A O 1
ATOM 1162 N N . SER A 1 143 ? -3.268 3.914 2.628 1.00 97.44 143 SER A N 1
ATOM 1163 C CA . SER A 1 143 ? -3.124 3.029 1.471 1.00 97.44 143 SER A CA 1
ATOM 1164 C C . SER A 1 143 ? -2.419 1.733 1.836 1.00 97.44 143 SER A C 1
ATOM 1166 O O . SER A 1 143 ? -1.371 1.769 2.484 1.00 97.44 143 SER A O 1
ATOM 1168 N N . ILE A 1 144 ? -2.932 0.619 1.328 1.00 97.19 144 ILE A N 1
ATOM 1169 C CA . ILE A 1 144 ? -2.264 -0.681 1.320 1.00 97.19 144 ILE A CA 1
ATOM 1170 C C . ILE A 1 144 ? -1.610 -0.903 -0.042 1.00 97.19 144 ILE A C 1
ATOM 1172 O O . ILE A 1 144 ? -2.229 -0.664 -1.080 1.00 97.19 144 ILE A O 1
ATOM 1176 N N . THR A 1 145 ? -0.362 -1.369 -0.051 1.00 97.25 145 THR A N 1
ATOM 1177 C CA . THR A 1 145 ? 0.365 -1.678 -1.284 1.00 97.25 145 THR A CA 1
ATOM 1178 C C . THR A 1 145 ? 0.886 -3.103 -1.286 1.00 97.25 145 THR A C 1
ATOM 1180 O O . THR A 1 145 ? 1.660 -3.494 -0.413 1.00 97.25 145 THR A O 1
ATOM 1183 N N . ILE A 1 146 ? 0.501 -3.852 -2.322 1.00 96.88 146 ILE A N 1
ATOM 1184 C CA . ILE A 1 146 ? 0.884 -5.247 -2.549 1.00 96.88 146 ILE A CA 1
ATOM 1185 C C . ILE A 1 146 ? 1.516 -5.349 -3.945 1.00 96.88 146 ILE A C 1
ATOM 1187 O O . ILE A 1 146 ? 0.818 -5.528 -4.944 1.00 96.88 146 ILE A O 1
ATOM 1191 N N . PRO A 1 147 ? 2.844 -5.176 -4.044 1.00 96.00 147 PRO A N 1
ATOM 1192 C CA . PRO A 1 147 ? 3.609 -5.260 -5.279 1.00 96.00 147 PRO A CA 1
ATOM 1193 C C . PRO A 1 147 ? 3.513 -6.629 -5.961 1.00 96.00 147 PRO A C 1
ATOM 1195 O O . PRO A 1 147 ? 3.405 -7.672 -5.320 1.00 96.00 147 PRO A O 1
ATOM 1198 N N . ALA A 1 148 ? 3.659 -6.637 -7.283 1.00 94.62 148 ALA A N 1
ATOM 1199 C CA . ALA A 1 148 ? 3.551 -7.826 -8.122 1.00 94.62 148 ALA A CA 1
ATOM 1200 C C . ALA A 1 148 ? 4.448 -9.008 -7.712 1.00 94.62 148 ALA A C 1
ATOM 1202 O O . ALA A 1 148 ? 3.989 -10.143 -7.835 1.00 94.62 148 ALA A O 1
ATOM 1203 N N . PRO A 1 149 ? 5.684 -8.813 -7.206 1.00 94.00 149 PRO A N 1
ATOM 1204 C CA . PRO A 1 149 ? 6.493 -9.922 -6.704 1.00 94.00 149 PRO A CA 1
ATOM 1205 C C . PRO A 1 149 ? 5.900 -10.673 -5.504 1.00 94.00 149 PRO A C 1
ATOM 1207 O O . PRO A 1 149 ? 6.343 -11.787 -5.247 1.00 94.00 149 PRO A O 1
ATOM 1210 N N . MET A 1 150 ? 4.937 -10.094 -4.777 1.00 95.50 150 MET A N 1
ATOM 1211 C CA . MET A 1 150 ? 4.177 -10.796 -3.733 1.00 95.50 150 MET A CA 1
ATOM 1212 C C . MET A 1 150 ? 3.010 -11.608 -4.303 1.00 95.50 150 MET A C 1
ATOM 1214 O O . MET A 1 150 ? 2.534 -12.532 -3.656 1.00 95.50 150 MET A O 1
ATOM 1218 N N . LEU A 1 151 ? 2.551 -11.295 -5.517 1.00 95.06 151 LEU A N 1
ATOM 1219 C CA . LEU A 1 151 ? 1.403 -11.937 -6.161 1.00 95.06 151 LEU A CA 1
ATOM 1220 C C . LEU A 1 151 ? 1.840 -13.115 -7.040 1.00 95.06 151 LEU A C 1
ATOM 1222 O O . LEU A 1 151 ? 1.469 -13.227 -8.201 1.00 95.06 151 LEU A O 1
ATOM 1226 N N . ARG A 1 152 ? 2.692 -13.972 -6.485 1.00 92.75 152 ARG A N 1
ATOM 1227 C CA . ARG A 1 152 ? 3.214 -15.181 -7.130 1.00 92.75 152 ARG A CA 1
ATOM 1228 C C . ARG A 1 152 ? 3.567 -16.212 -6.069 1.00 92.75 152 ARG A C 1
ATOM 1230 O O . ARG A 1 152 ? 3.589 -15.909 -4.874 1.00 92.75 152 ARG A O 1
ATOM 1237 N N . HIS A 1 153 ? 3.930 -17.416 -6.500 1.00 93.88 153 HIS A N 1
ATOM 1238 C CA . HIS A 1 153 ? 4.418 -18.450 -5.587 1.00 93.88 153 HIS A CA 1
ATOM 1239 C C . HIS A 1 153 ? 5.621 -17.957 -4.763 1.00 93.88 153 HIS A C 1
ATOM 1241 O O . HIS A 1 153 ? 6.499 -17.282 -5.316 1.00 93.88 153 HIS A O 1
ATOM 1247 N N . PRO A 1 154 ? 5.697 -18.320 -3.468 1.00 94.12 154 PRO A N 1
ATOM 1248 C CA . PRO A 1 154 ? 4.804 -19.239 -2.744 1.00 94.12 154 PRO A CA 1
ATOM 1249 C C . PRO A 1 154 ? 3.564 -18.573 -2.114 1.00 94.12 154 PRO A C 1
ATOM 1251 O O . PRO A 1 154 ? 2.844 -19.228 -1.371 1.00 94.12 154 PRO A O 1
ATOM 1254 N N . PHE A 1 155 ? 3.328 -17.283 -2.353 1.00 95.38 155 PHE A N 1
ATOM 1255 C CA . PHE A 1 155 ? 2.330 -16.512 -1.608 1.00 95.38 155 PHE A CA 1
ATOM 1256 C C . PHE A 1 155 ? 0.946 -16.504 -2.254 1.00 95.38 155 PHE A C 1
ATOM 1258 O O . PHE A 1 155 ? -0.053 -16.440 -1.541 1.00 95.38 155 PHE A O 1
ATOM 1265 N N . PHE A 1 156 ? 0.884 -16.540 -3.584 1.00 97.19 156 PHE A N 1
ATOM 1266 C CA . PHE A 1 156 ? -0.365 -16.380 -4.315 1.00 97.19 156 PHE A CA 1
ATOM 1267 C C . PHE A 1 156 ? -0.351 -17.095 -5.662 1.00 97.19 156 PHE A C 1
ATOM 1269 O O . PHE A 1 156 ? 0.662 -17.086 -6.368 1.00 97.19 156 PHE A O 1
ATOM 1276 N N . ASP A 1 157 ? -1.506 -17.637 -6.024 1.00 96.44 157 ASP A N 1
ATOM 1277 C CA . ASP A 1 157 ? -1.842 -18.084 -7.370 1.00 96.44 157 ASP A CA 1
ATOM 1278 C C . ASP A 1 157 ? -3.358 -17.904 -7.576 1.00 96.44 157 ASP A C 1
ATOM 1280 O O . ASP A 1 157 ? -4.134 -18.380 -6.738 1.00 96.44 157 ASP A O 1
ATOM 1284 N N . PRO A 1 158 ? -3.811 -17.237 -8.652 1.00 95.62 158 PRO A N 1
ATOM 1285 C CA . PRO A 1 158 ? -5.235 -17.101 -8.961 1.00 95.62 158 PRO A CA 1
ATOM 1286 C C . PRO A 1 158 ? -5.998 -18.432 -9.049 1.00 95.62 158 PRO A C 1
ATOM 1288 O O . PRO A 1 158 ? -7.200 -18.460 -8.796 1.00 95.62 158 PRO A O 1
ATOM 1291 N N . GLU A 1 159 ? -5.321 -19.531 -9.389 1.00 96.12 159 GLU A N 1
ATOM 1292 C CA . GLU A 1 159 ? -5.926 -20.856 -9.557 1.00 96.12 159 GLU A CA 1
ATOM 1293 C C . GLU A 1 159 ? -5.968 -21.673 -8.254 1.00 96.12 159 GLU A C 1
ATOM 1295 O O . GLU A 1 159 ? -6.596 -22.735 -8.201 1.00 96.12 159 GLU A O 1
ATOM 1300 N N . TRP A 1 160 ? -5.313 -21.215 -7.181 1.00 97.50 160 TRP A N 1
ATOM 1301 C CA . TRP A 1 160 ? -5.343 -21.926 -5.903 1.00 97.50 160 TRP A CA 1
ATOM 1302 C C . TRP A 1 160 ? -6.705 -21.812 -5.206 1.00 97.50 160 TRP A C 1
ATOM 1304 O O . TRP A 1 160 ? -7.385 -20.787 -5.307 1.00 97.50 160 TRP A O 1
ATOM 1314 N N . PRO A 1 161 ? -7.092 -22.828 -4.405 1.00 97.75 161 PRO A N 1
ATOM 1315 C CA . PRO A 1 161 ? -8.228 -22.709 -3.505 1.00 97.75 161 PRO A CA 1
ATOM 1316 C C . PRO A 1 161 ? -8.123 -21.448 -2.644 1.00 97.75 161 PRO A C 1
ATOM 1318 O O . PRO A 1 161 ? -7.065 -21.169 -2.071 1.00 97.75 161 PRO A O 1
ATOM 1321 N N . LEU A 1 162 ? -9.239 -20.729 -2.484 1.00 96.38 162 LEU A N 1
ATOM 1322 C CA . LEU A 1 162 ? -9.280 -19.496 -1.692 1.00 96.38 162 LEU A CA 1
ATOM 1323 C C . LEU A 1 162 ? -8.711 -19.689 -0.284 1.00 96.38 162 LEU A C 1
ATOM 1325 O O . LEU A 1 162 ? -8.023 -18.805 0.203 1.00 96.38 162 LEU A O 1
ATOM 1329 N N . SER A 1 163 ? -8.918 -20.846 0.352 1.00 97.50 163 SER A N 1
ATOM 1330 C CA . SER A 1 163 ? -8.356 -21.143 1.677 1.00 97.50 163 SER A CA 1
ATOM 1331 C C . SER A 1 163 ? -6.827 -21.040 1.731 1.00 97.50 163 SER A C 1
ATOM 1333 O O . SER A 1 163 ? -6.289 -20.537 2.716 1.00 97.50 163 SER A O 1
ATOM 1335 N N . ILE A 1 164 ? -6.126 -21.468 0.675 1.00 97.88 164 ILE A N 1
ATOM 1336 C CA . ILE A 1 164 ? -4.665 -21.355 0.576 1.00 97.88 164 ILE A CA 1
ATOM 1337 C C . ILE A 1 164 ? -4.277 -19.891 0.368 1.00 97.88 164 ILE A C 1
ATOM 1339 O O . ILE A 1 164 ? -3.428 -19.377 1.093 1.00 97.88 164 ILE A O 1
ATOM 1343 N N . ASN A 1 165 ? -4.939 -19.200 -0.565 1.00 98.19 165 ASN A N 1
ATOM 1344 C CA . ASN A 1 165 ? -4.673 -17.786 -0.829 1.00 98.19 165 ASN A CA 1
ATOM 1345 C C . ASN A 1 165 ? -4.944 -16.901 0.400 1.00 98.19 165 ASN A C 1
ATOM 1347 O O . ASN A 1 165 ? -4.144 -16.017 0.698 1.00 98.19 165 ASN A O 1
ATOM 1351 N N . PHE A 1 166 ? -6.008 -17.172 1.162 1.00 97.94 166 PHE A N 1
ATOM 1352 C CA . PHE A 1 166 ? -6.301 -16.492 2.425 1.00 97.94 166 PHE A CA 1
ATOM 1353 C C . PHE A 1 166 ? -5.242 -16.777 3.490 1.00 97.94 166 PHE A C 1
ATOM 1355 O O . PHE A 1 166 ? -4.796 -15.849 4.159 1.00 97.94 166 PHE A O 1
ATOM 1362 N N . GLY A 1 167 ? -4.812 -18.033 3.637 1.00 97.06 167 GLY A N 1
ATOM 1363 C CA . GLY A 1 167 ? -3.781 -18.406 4.609 1.00 97.06 167 GLY A CA 1
ATOM 1364 C C . GLY A 1 167 ? -2.394 -17.839 4.289 1.00 97.06 167 GLY A C 1
ATOM 1365 O O . GLY A 1 167 ? -1.612 -17.599 5.205 1.00 97.06 167 GLY A O 1
ATOM 1366 N N . ALA A 1 168 ? -2.096 -17.613 3.008 1.00 96.50 168 ALA A N 1
ATOM 1367 C CA . ALA A 1 168 ? -0.833 -17.056 2.543 1.00 96.50 168 ALA A CA 1
ATOM 1368 C C . ALA A 1 168 ? -0.919 -15.528 2.366 1.00 96.50 168 ALA A C 1
ATOM 1370 O O . ALA A 1 168 ? -0.774 -14.777 3.333 1.00 96.50 168 ALA A O 1
ATOM 1371 N N . ILE A 1 169 ? -1.152 -15.041 1.143 1.00 97.56 169 ILE A N 1
ATOM 1372 C CA . ILE A 1 169 ? -1.163 -13.599 0.859 1.00 97.56 169 ILE A CA 1
ATOM 1373 C C . ILE A 1 169 ? -2.319 -12.851 1.542 1.00 97.56 169 ILE A C 1
ATOM 1375 O O . ILE A 1 169 ? -2.194 -11.659 1.818 1.00 97.56 169 ILE A O 1
ATOM 1379 N N . GLY A 1 170 ? -3.431 -13.523 1.848 1.00 98.00 170 GLY A N 1
ATOM 1380 C CA . GLY A 1 170 ? -4.549 -12.922 2.574 1.00 98.00 170 GLY A CA 1
ATOM 1381 C C . GLY A 1 170 ? -4.166 -12.530 4.001 1.00 98.00 170 GLY A C 1
ATOM 1382 O O . GLY A 1 170 ? -4.455 -11.414 4.420 1.00 98.00 170 GLY A O 1
ATOM 1383 N N . ALA A 1 171 ? -3.431 -13.384 4.717 1.00 97.81 171 ALA A N 1
ATOM 1384 C CA . ALA A 1 171 ? -2.912 -13.073 6.048 1.00 97.81 171 ALA A CA 1
ATOM 1385 C C . ALA A 1 171 ? -1.950 -11.871 6.023 1.00 97.81 171 ALA A C 1
ATOM 1387 O O . ALA A 1 171 ? -1.990 -11.029 6.918 1.00 97.81 171 ALA A O 1
ATOM 1388 N N . ILE A 1 172 ? -1.136 -11.751 4.968 1.00 97.69 172 ILE A N 1
ATOM 1389 C CA . ILE A 1 172 ? -0.265 -10.587 4.748 1.00 97.69 172 ILE A CA 1
ATOM 1390 C C . ILE A 1 172 ? -1.108 -9.331 4.476 1.00 97.69 172 ILE A C 1
ATOM 1392 O O . ILE A 1 172 ? -0.883 -8.300 5.098 1.00 97.69 172 ILE A O 1
ATOM 1396 N N . GLY A 1 173 ? -2.121 -9.411 3.609 1.00 97.81 173 GLY A N 1
ATOM 1397 C CA . GLY A 1 173 ? -3.036 -8.293 3.358 1.00 97.81 173 GLY A CA 1
ATOM 1398 C C . GLY A 1 173 ? -3.760 -7.826 4.628 1.00 97.81 173 GLY A C 1
ATOM 1399 O O . GLY A 1 173 ? -3.846 -6.628 4.889 1.00 97.81 173 GLY A O 1
ATOM 1400 N N . ALA A 1 174 ? -4.214 -8.764 5.462 1.00 98.12 174 ALA A N 1
ATOM 1401 C CA . ALA A 1 174 ? -4.845 -8.475 6.749 1.00 98.12 174 ALA A CA 1
ATOM 1402 C C . ALA A 1 174 ? -3.875 -7.843 7.761 1.00 98.12 174 ALA A C 1
ATOM 1404 O O . ALA A 1 174 ? -4.259 -6.920 8.483 1.00 98.12 174 ALA A O 1
ATOM 1405 N N . HIS A 1 175 ? -2.619 -8.298 7.797 1.00 97.94 175 HIS A N 1
ATOM 1406 C CA . HIS A 1 175 ? -1.561 -7.670 8.588 1.00 97.94 175 HIS A CA 1
ATOM 1407 C C . HIS A 1 175 ? -1.392 -6.195 8.206 1.00 97.94 175 HIS A C 1
ATOM 1409 O O . HIS A 1 175 ? -1.469 -5.323 9.070 1.00 97.94 175 HIS A O 1
ATOM 1415 N N . GLU A 1 176 ? -1.269 -5.904 6.909 1.00 97.69 176 GLU A N 1
ATOM 1416 C CA . GLU A 1 176 ? -1.124 -4.527 6.432 1.00 97.69 176 GLU A CA 1
ATOM 1417 C C . GLU A 1 176 ? -2.364 -3.668 6.707 1.00 97.69 176 GLU A C 1
ATOM 1419 O O . GLU A 1 176 ? -2.240 -2.518 7.116 1.00 97.69 176 GLU A O 1
ATOM 1424 N N . ILE A 1 177 ? -3.577 -4.210 6.558 1.00 97.94 177 ILE A N 1
ATOM 1425 C CA . ILE A 1 177 ? -4.805 -3.486 6.934 1.00 97.94 177 ILE A CA 1
ATOM 1426 C C . ILE A 1 177 ? -4.818 -3.191 8.440 1.00 97.94 177 ILE A C 1
ATOM 1428 O O . ILE A 1 177 ? -5.268 -2.125 8.855 1.00 97.94 177 ILE A O 1
ATOM 1432 N N . THR A 1 178 ? -4.276 -4.083 9.270 1.00 97.56 178 THR A N 1
ATOM 1433 C CA . THR A 1 178 ? -4.208 -3.880 10.724 1.00 97.56 178 THR A CA 1
ATOM 1434 C C . THR A 1 178 ? -3.257 -2.740 11.105 1.00 97.56 178 THR A C 1
ATOM 1436 O O . THR A 1 178 ? -3.517 -2.053 12.091 1.00 97.56 178 THR A O 1
ATOM 1439 N N . HIS A 1 179 ? -2.232 -2.429 10.302 1.00 97.88 179 HIS A N 1
ATOM 1440 C CA . HIS A 1 179 ? -1.408 -1.224 10.495 1.00 97.88 179 HIS A CA 1
ATOM 1441 C C . HIS A 1 179 ? -2.203 0.087 10.370 1.00 97.88 179 HIS A C 1
ATOM 1443 O O . HIS A 1 179 ? -1.777 1.126 10.878 1.00 97.88 179 HIS A O 1
ATOM 1449 N N . ALA A 1 180 ? -3.399 0.067 9.772 1.00 97.31 180 ALA A N 1
ATOM 1450 C CA . ALA A 1 180 ? -4.321 1.197 9.841 1.00 97.31 180 ALA A CA 1
ATOM 1451 C C . ALA A 1 180 ? -4.836 1.453 11.272 1.00 97.31 180 ALA A C 1
ATOM 1453 O O . ALA A 1 180 ? -5.285 2.559 11.569 1.00 97.31 180 ALA A O 1
ATOM 1454 N N . PHE A 1 181 ? -4.741 0.479 12.174 1.00 96.81 181 PHE A N 1
ATOM 1455 C CA . PHE A 1 181 ? -5.317 0.511 13.520 1.00 96.81 181 PHE A CA 1
ATOM 1456 C C . PHE A 1 181 ? -4.307 0.205 14.631 1.00 96.81 181 PHE A C 1
ATOM 1458 O O . PHE A 1 181 ? -4.701 0.082 15.787 1.00 96.81 181 PHE A O 1
ATOM 1465 N N . ASP A 1 182 ? -3.017 0.095 14.308 1.00 96.06 182 ASP A N 1
ATOM 1466 C CA . ASP A 1 182 ? -1.969 0.002 15.323 1.00 96.06 182 ASP A CA 1
ATOM 1467 C C . ASP A 1 182 ? -1.721 1.357 16.017 1.00 96.06 182 ASP A C 1
ATOM 1469 O O . ASP A 1 182 ? -2.357 2.365 15.708 1.00 96.06 182 ASP A O 1
ATOM 1473 N N . SER A 1 183 ? -0.776 1.402 16.958 1.00 94.19 183 SER A N 1
ATOM 1474 C CA . SER A 1 183 ? -0.472 2.605 17.747 1.00 94.19 183 SER A CA 1
ATOM 1475 C C . SER A 1 183 ? -0.047 3.830 16.921 1.00 94.19 183 SER A C 1
ATOM 1477 O O . SER A 1 183 ? -0.197 4.967 17.378 1.00 94.19 183 SER A O 1
ATOM 1479 N N . LEU A 1 184 ? 0.488 3.631 15.714 1.00 94.25 184 LEU A N 1
ATOM 1480 C CA . LEU A 1 184 ? 0.777 4.710 14.771 1.00 94.25 184 LEU A CA 1
ATOM 1481 C C . LEU A 1 184 ? -0.425 4.971 13.870 1.00 94.25 184 LEU A C 1
ATOM 1483 O O . LEU A 1 184 ? -0.764 6.126 13.621 1.00 94.25 184 LEU A O 1
ATOM 1487 N N . GLY A 1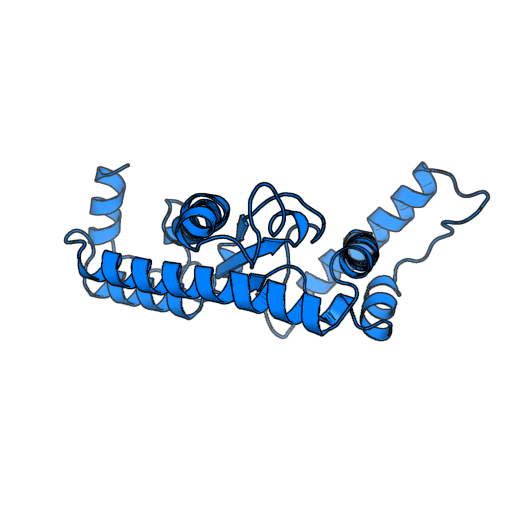 185 ? -1.080 3.914 13.401 1.00 95.88 185 GLY A N 1
ATOM 1488 C CA . GLY A 1 185 ? -2.256 3.947 12.552 1.00 95.88 185 GLY A CA 1
ATOM 1489 C C . GLY A 1 185 ? -3.387 4.761 13.161 1.00 95.88 185 GLY A C 1
ATOM 1490 O O . GLY 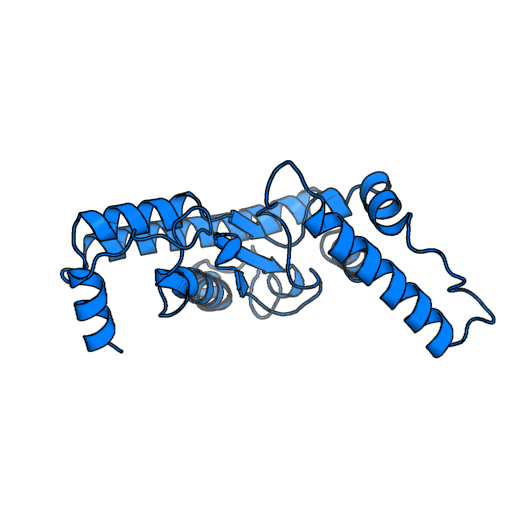A 1 185 ? -3.919 5.637 12.477 1.00 95.88 185 GLY A O 1
ATOM 1491 N N . THR A 1 186 ? -3.719 4.553 14.437 1.00 95.69 186 THR A N 1
ATOM 1492 C CA . THR A 1 186 ? -4.830 5.243 15.121 1.00 95.69 186 THR A CA 1
ATOM 1493 C C . THR A 1 186 ? -4.705 6.766 15.125 1.00 95.69 186 THR A C 1
ATOM 1495 O O . THR A 1 186 ? -5.709 7.461 15.219 1.00 95.69 186 THR A O 1
ATOM 1498 N N . GLN A 1 187 ? -3.508 7.320 14.925 1.00 95.69 187 GLN A N 1
ATOM 1499 C CA . GLN A 1 187 ? -3.291 8.770 14.884 1.00 95.69 187 GLN A CA 1
ATOM 1500 C C . GLN A 1 187 ? -3.823 9.426 13.596 1.00 95.69 187 GLN A C 1
ATOM 1502 O O . GLN A 1 187 ? -3.995 10.643 13.557 1.00 95.69 187 GLN A O 1
ATOM 1507 N N . TRP A 1 188 ? -4.096 8.644 12.543 1.00 97.25 188 TRP A N 1
ATOM 1508 C CA . TRP A 1 188 ? -4.464 9.141 11.211 1.00 97.25 188 TRP A CA 1
ATOM 1509 C C . TRP A 1 188 ? -5.886 8.736 10.825 1.00 97.25 188 TRP A C 1
ATOM 1511 O O . TRP A 1 188 ? -6.234 7.559 10.912 1.00 97.25 188 TRP A O 1
ATOM 1521 N N . ASN A 1 189 ? -6.698 9.673 10.340 1.00 96.62 189 ASN A N 1
ATOM 1522 C CA . ASN A 1 189 ? -8.046 9.372 9.855 1.00 96.62 189 ASN A CA 1
ATOM 1523 C C . ASN A 1 189 ? -8.043 8.690 8.471 1.00 96.62 189 ASN A C 1
ATOM 1525 O O . ASN A 1 189 ? -6.998 8.484 7.847 1.00 96.62 189 ASN A O 1
ATOM 1529 N N . GLY A 1 190 ? -9.236 8.388 7.949 1.00 96.62 190 GLY A N 1
ATOM 1530 C CA . GLY A 1 190 ? -9.418 7.740 6.644 1.00 96.62 190 GLY A CA 1
ATOM 1531 C C . GLY A 1 190 ? -8.914 8.513 5.423 1.00 96.62 190 GLY A C 1
ATOM 1532 O O . GLY A 1 190 ? -8.837 7.953 4.330 1.00 96.62 190 GLY A O 1
ATOM 1533 N N . PHE A 1 191 ? -8.507 9.769 5.590 1.00 95.62 191 PHE A N 1
ATOM 1534 C CA . PHE A 1 191 ? -7.924 10.588 4.529 1.00 95.62 191 PHE A CA 1
ATOM 1535 C C . PHE A 1 191 ? -6.409 10.761 4.674 1.00 95.62 191 PHE A C 1
ATOM 1537 O O . PHE A 1 191 ? -5.831 11.574 3.953 1.00 95.62 191 PHE A O 1
ATOM 1544 N N . GLY A 1 192 ? -5.774 10.037 5.603 1.00 94.69 192 GLY A N 1
ATOM 1545 C CA . GLY A 1 192 ? -4.340 10.148 5.857 1.00 94.69 192 GLY A CA 1
ATOM 1546 C C . GLY A 1 192 ? -3.957 11.471 6.520 1.00 94.69 192 GLY A C 1
ATOM 1547 O O . GLY A 1 192 ? -2.897 12.025 6.239 1.00 94.69 192 GLY A O 1
ATOM 1548 N N . LYS A 1 193 ? -4.815 12.009 7.397 1.00 94.56 193 LYS A N 1
ATOM 1549 C CA . LYS A 1 193 ? -4.528 13.219 8.186 1.00 94.56 193 LYS A CA 1
ATOM 1550 C C . LYS A 1 193 ? -4.495 12.905 9.675 1.00 94.56 193 LYS A C 1
ATOM 1552 O O . LYS A 1 193 ? -5.352 12.165 10.149 1.00 94.56 193 LYS A O 1
ATOM 1557 N N . LEU A 1 194 ? -3.551 13.513 10.395 1.00 94.94 194 LEU A N 1
ATOM 1558 C CA . LEU A 1 194 ? -3.577 13.534 11.857 1.00 94.94 194 LEU A CA 1
ATOM 1559 C C . LEU A 1 194 ? -4.862 14.225 12.322 1.00 94.94 194 LEU A C 1
ATOM 1561 O O . LEU A 1 194 ? -5.122 15.362 11.921 1.00 94.94 194 LEU A O 1
ATOM 1565 N N . ASP A 1 195 ? -5.677 13.517 13.097 1.00 92.81 195 ASP A N 1
ATOM 1566 C CA . ASP A 1 195 ? -7.037 13.945 13.429 1.00 92.81 195 ASP A CA 1
ATOM 1567 C C . ASP A 1 195 ? -7.571 13.206 14.665 1.00 92.81 195 ASP A C 1
ATOM 1569 O O . ASP A 1 195 ? -7.156 12.087 14.963 1.00 92.81 195 ASP A O 1
ATOM 1573 N N . THR A 1 196 ? -8.537 13.801 15.359 1.00 91.44 196 THR A N 1
ATOM 1574 C CA . THR A 1 196 ? -9.171 13.242 16.561 1.00 91.44 196 THR A CA 1
ATOM 1575 C C . THR A 1 196 ? -10.392 12.392 16.200 1.00 91.44 196 THR A C 1
ATOM 1577 O O . THR A 1 196 ? -11.513 12.681 16.619 1.00 91.44 196 THR A O 1
ATOM 1580 N N . TRP A 1 197 ? -10.200 11.355 15.383 1.00 96.00 197 TRP A N 1
ATOM 1581 C CA . TRP A 1 197 ? -11.267 10.416 14.993 1.00 96.00 197 TRP A CA 1
ATOM 1582 C C . TRP A 1 197 ? -11.434 9.247 15.974 1.00 96.00 197 TRP A C 1
ATOM 1584 O O . TRP A 1 197 ? -12.442 8.547 15.930 1.00 96.00 197 TRP A O 1
ATOM 1594 N N . PHE A 1 198 ? -10.442 9.044 16.840 1.00 95.81 198 PHE A N 1
ATOM 1595 C CA . PHE A 1 198 ? -10.380 7.999 17.852 1.00 95.81 198 PHE A CA 1
ATOM 1596 C C . PHE A 1 198 ? -10.402 8.669 19.227 1.00 95.81 198 PHE A C 1
ATOM 1598 O O . PHE A 1 198 ? -9.464 9.380 19.590 1.00 95.81 198 PHE A O 1
ATOM 1605 N N . ASP A 1 199 ? -11.520 8.544 19.938 1.00 96.06 199 ASP A N 1
ATOM 1606 C CA . ASP A 1 199 ? -11.735 9.275 21.188 1.00 96.06 199 ASP A CA 1
ATOM 1607 C C . ASP A 1 199 ? -10.898 8.750 22.363 1.00 96.06 199 ASP A C 1
ATOM 1609 O O . ASP A 1 199 ? -10.333 7.656 22.331 1.00 96.06 199 ASP A O 1
ATOM 1613 N N . GLU A 1 200 ? -10.812 9.554 23.426 1.00 96.12 200 GLU A N 1
ATOM 1614 C CA . GLU A 1 200 ? -9.988 9.252 24.601 1.00 96.12 200 GLU A CA 1
ATOM 1615 C C . GLU A 1 200 ? -10.403 7.951 25.303 1.00 96.12 200 GLU A C 1
ATOM 1617 O O . GLU A 1 200 ? -9.547 7.227 25.813 1.00 96.12 200 GLU A O 1
ATOM 1622 N N . GLU A 1 201 ? -11.702 7.632 25.319 1.00 96.44 201 GLU A N 1
ATOM 1623 C CA . GLU A 1 201 ? -12.215 6.390 25.901 1.00 96.44 201 GLU A CA 1
ATOM 1624 C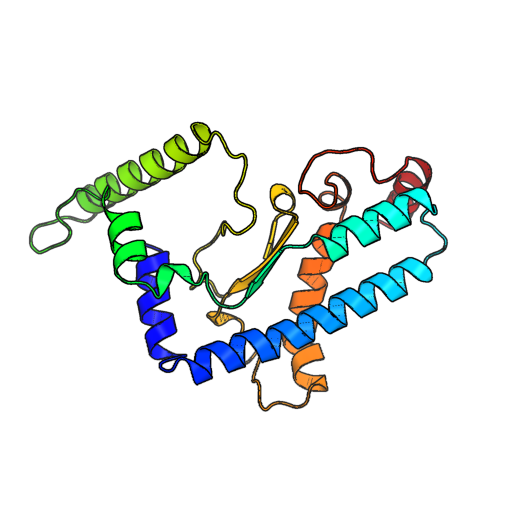 C . GLU A 1 201 ? -11.724 5.170 25.112 1.00 96.44 201 GLU A C 1
ATOM 1626 O O . GLU A 1 201 ? -11.142 4.251 25.696 1.00 96.44 201 GLU A O 1
ATOM 1631 N N . SER A 1 202 ? -11.875 5.191 23.785 1.00 97.12 202 SER A N 1
ATOM 1632 C CA . SER A 1 202 ? -11.399 4.117 22.907 1.00 97.12 202 SER A CA 1
ATOM 1633 C C . SER A 1 202 ? -9.875 4.014 22.940 1.00 97.12 202 SER A C 1
ATOM 1635 O O . SER A 1 202 ? -9.339 2.909 23.003 1.00 97.12 202 SER A O 1
ATOM 1637 N N . GLN A 1 203 ? -9.164 5.146 22.989 1.00 95.69 203 GLN A N 1
ATOM 1638 C CA . GLN A 1 203 ? -7.706 5.187 23.107 1.00 95.69 203 GLN A CA 1
ATOM 1639 C C . GLN A 1 203 ? -7.217 4.585 24.425 1.00 95.69 203 GLN A C 1
ATOM 1641 O O . GLN A 1 203 ? -6.245 3.828 24.440 1.00 95.69 203 GLN A O 1
ATOM 1646 N N . LYS A 1 204 ? -7.885 4.890 25.541 1.00 96.31 204 LYS A N 1
ATOM 1647 C CA . LYS A 1 204 ? -7.561 4.305 26.844 1.00 96.31 204 LYS A CA 1
ATOM 1648 C C . LYS A 1 204 ? -7.802 2.799 26.847 1.00 96.31 204 LYS A C 1
ATOM 1650 O O . LYS A 1 204 ? -6.959 2.059 27.346 1.00 96.31 204 LYS A O 1
ATOM 1655 N N . SER A 1 205 ? -8.924 2.349 26.290 1.00 96.56 205 SER A N 1
ATOM 1656 C CA . SER A 1 205 ? -9.228 0.924 26.150 1.00 96.56 205 SER A CA 1
ATOM 1657 C C . SER A 1 205 ? -8.195 0.202 25.285 1.00 96.56 205 SER A C 1
ATOM 1659 O O . SER A 1 205 ? -7.697 -0.839 25.702 1.00 96.56 205 SER A O 1
ATOM 1661 N N . PHE A 1 206 ? -7.814 0.782 24.144 1.00 95.69 206 PHE A N 1
ATOM 1662 C CA . PHE A 1 206 ? -6.769 0.260 23.259 1.00 95.69 206 PHE A CA 1
ATOM 1663 C C . PHE A 1 206 ? -5.432 0.087 23.990 1.00 95.69 206 PHE A C 1
ATOM 1665 O O . PHE A 1 206 ? -4.853 -0.995 23.968 1.00 95.69 206 PHE A O 1
ATOM 1672 N N . ASN A 1 207 ? -4.988 1.115 24.720 1.00 94.00 207 ASN A N 1
ATOM 1673 C CA . ASN A 1 207 ? -3.724 1.083 25.465 1.00 94.00 207 ASN A CA 1
ATOM 1674 C C . ASN A 1 207 ? -3.693 0.027 26.582 1.00 94.00 207 ASN A C 1
ATOM 1676 O O . ASN A 1 207 ? -2.616 -0.354 27.021 1.00 94.00 207 ASN A O 1
ATOM 1680 N N . ASN A 1 208 ? -4.850 -0.430 27.070 1.00 94.38 208 ASN A N 1
ATOM 1681 C CA . ASN A 1 208 ? -4.920 -1.497 28.073 1.00 94.38 208 ASN A CA 1
ATOM 1682 C C . ASN A 1 208 ? -4.824 -2.905 27.458 1.00 94.38 208 ASN A C 1
ATOM 1684 O O . ASN A 1 208 ? -4.708 -3.879 28.200 1.00 94.38 208 ASN A O 1
ATOM 1688 N N . MET A 1 209 ? -4.936 -3.026 26.132 1.00 88.94 209 MET A N 1
ATOM 1689 C CA . MET A 1 209 ? -4.846 -4.295 25.395 1.00 88.94 209 MET A CA 1
ATOM 1690 C C . MET A 1 209 ? -3.452 -4.547 24.810 1.00 88.94 209 MET A C 1
ATOM 1692 O O . MET A 1 209 ? -3.164 -5.671 24.402 1.00 88.94 209 MET A O 1
ATOM 1696 N N . THR A 1 210 ? -2.619 -3.507 24.757 1.00 63.62 210 THR A N 1
ATOM 1697 C CA . THR A 1 210 ? -1.224 -3.518 24.291 1.00 63.62 210 THR A CA 1
ATOM 1698 C C . THR A 1 210 ? -0.252 -3.583 25.455 1.00 63.62 210 THR A C 1
ATOM 1700 O O . THR A 1 210 ? 0.717 -4.367 25.365 1.00 63.62 210 THR A O 1
#

Radius of gyration: 19.93 Å; chains: 1; bounding box: 52×45×51 Å